Protein AF-A0AA35R6E4-F1 (afdb_monomer_lite)

Sequence (186 aa):
MLRVSSRSAVVRSLLSGIRRQSTKDATVEDWTINPLELGEENVSHMYCVPSGDVKTVFPTSLPSQFSTQTTSIGEMCWILRRQSYQMMQELKSFDATQPHNFRYLLYGADGSGKTICLHQVLHYCVKAGWLVVFVPGVFSWTHSDRELRPSTRVPGTFDQPDTATAWLKAFRTLNSHFTSQVLCSV

Radius of gyration: 22.29 Å; chains: 1; bounding box: 72×53×64 Å

Foldseek 3Di:
DDDDDDPPPPVVVVVVPPPPPPPDDDPPPQLADQLVPDDPVQAQPKGWHPPVLCCLQPVPQDDPVLVVVCVVVVTRMDRHHPVLVVVLVVVVPDDPVDPDDDDDDQDDDPPPCSSVSVSSNSSSCLSVVHQDQDDSDPCCVVVPPADWDQDPPDHPDTDDVVVVVVSVVSSCSNNVVCPVPVPPPD

Organism: Geodia barretti (NCBI:txid519541)

Secondary structure (DSSP, 8-state):
-------SHHHHHHHTT--------S--------TTS--GGGTT-EEEE-HHHHHHH-SS-S-HHHHHHHHHHSSEEEEPPHHHHHHHHHHHT--TTS----------STTS-HHHHHHHHHHHHHHTT------S-THHHHT--SPPEE-SSSTT-EE-HHHHHHHHHHHHHHTTTTHHHHGGG-

InterPro domains:
  IPR008092 Small ribosomal subunit protein mS29, metazoa [PR01716] (63-75)
  IPR008092 Small ribosomal subunit protein mS29, metazoa [PR01716] (100-117)
  IPR008092 Small ribosomal subunit protein mS29, metazoa [PR01716] (123-134)
  IPR008092 Small ribosomal subunit protein mS29, metazoa [PR01716] (161-175)
  IPR019368 Small ribosomal subunit protein mS29 [PF10236] (79-182)
  IPR019368 Small ribosomal subunit protein mS29 [PTHR12810] (27-185)

Structure (mmCIF, N/CA/C/O backbone):
data_AF-A0AA35R6E4-F1
#
_entry.id   AF-A0AA35R6E4-F1
#
loop_
_atom_site.group_PDB
_atom_site.id
_atom_site.type_symbol
_atom_site.label_atom_id
_atom_site.label_alt_id
_atom_site.label_comp_id
_atom_site.label_asym_id
_atom_site.label_entity_id
_atom_site.label_seq_id
_atom_site.pdbx_PDB_ins_code
_atom_site.Cartn_x
_atom_site.Cartn_y
_atom_site.Cartn_z
_atom_site.occupancy
_atom_site.B_iso_or_equiv
_atom_site.auth_seq_id
_atom_site.auth_comp_id
_atom_site.auth_asym_id
_atom_site.auth_atom_id
_atom_site.pdbx_PDB_model_num
ATOM 1 N N . MET A 1 1 ? 49.995 26.130 12.828 1.00 38.25 1 MET A N 1
ATOM 2 C CA . MET A 1 1 ? 49.622 25.061 13.779 1.00 38.25 1 MET A CA 1
ATOM 3 C C . MET A 1 1 ? 48.619 25.635 14.780 1.00 38.25 1 MET A C 1
ATOM 5 O O . MET A 1 1 ? 49.029 26.177 15.791 1.00 38.25 1 MET A O 1
ATOM 9 N N . LEU A 1 2 ? 47.317 25.595 14.477 1.00 28.44 2 LEU A N 1
ATOM 10 C CA . LEU A 1 2 ? 46.246 25.893 15.439 1.00 28.44 2 LEU A CA 1
ATOM 11 C C . LEU A 1 2 ? 45.141 24.854 15.236 1.00 28.44 2 LEU A C 1
ATOM 13 O O . LEU A 1 2 ? 44.628 24.665 14.137 1.00 28.44 2 LEU A O 1
ATOM 17 N N . ARG A 1 3 ? 44.906 24.090 16.300 1.00 29.33 3 ARG A N 1
ATOM 18 C CA . ARG A 1 3 ? 44.189 22.818 16.332 1.00 29.33 3 ARG A CA 1
ATOM 19 C C . ARG A 1 3 ? 42.703 23.100 16.556 1.00 29.33 3 ARG A C 1
ATOM 21 O O . ARG A 1 3 ? 42.324 23.617 17.602 1.00 29.33 3 ARG A O 1
ATOM 28 N N . VAL A 1 4 ? 41.876 22.757 15.572 1.00 36.72 4 VAL A N 1
ATOM 29 C CA . VAL A 1 4 ? 40.411 22.744 15.675 1.00 36.72 4 VAL A CA 1
ATOM 30 C C . VAL A 1 4 ? 40.019 21.675 16.698 1.00 36.72 4 VAL A C 1
ATOM 32 O O . VAL A 1 4 ? 40.269 20.491 16.481 1.00 36.72 4 VAL A O 1
ATOM 35 N N . SER A 1 5 ? 39.447 22.091 17.829 1.00 35.75 5 SER A N 1
ATOM 36 C CA . SER A 1 5 ? 38.991 21.195 18.895 1.00 35.75 5 SER A CA 1
ATOM 37 C C . SER A 1 5 ? 37.472 21.281 19.063 1.00 35.75 5 SER A C 1
ATOM 39 O O . SER A 1 5 ? 36.927 22.315 19.436 1.00 35.75 5 SER A O 1
ATOM 41 N N . SER A 1 6 ? 36.823 20.159 18.744 1.00 37.84 6 SER A N 1
ATOM 42 C CA . SER A 1 6 ? 35.618 19.593 19.364 1.00 37.84 6 SER A CA 1
ATOM 43 C C . SER A 1 6 ? 34.420 20.516 19.665 1.00 37.84 6 SER A C 1
ATOM 45 O O . SER A 1 6 ? 34.260 21.033 20.767 1.00 37.84 6 SER A O 1
ATOM 47 N N . ARG A 1 7 ? 33.476 20.600 18.715 1.00 41.94 7 ARG A N 1
ATOM 48 C CA . ARG A 1 7 ? 32.081 21.042 18.948 1.00 41.94 7 ARG A CA 1
ATOM 49 C C . ARG A 1 7 ? 31.071 19.876 18.969 1.00 41.94 7 ARG A C 1
ATOM 51 O O . ARG A 1 7 ? 29.884 20.094 18.756 1.00 41.94 7 ARG A O 1
ATOM 58 N N . SER A 1 8 ? 31.504 18.633 19.211 1.00 50.22 8 SER A N 1
ATOM 59 C CA . SER A 1 8 ? 30.613 17.455 19.135 1.00 50.22 8 SER A CA 1
ATOM 60 C C . SER A 1 8 ? 29.999 17.012 20.472 1.00 50.22 8 SER A C 1
ATOM 62 O O . SER A 1 8 ? 29.052 16.226 20.468 1.00 50.22 8 SER A O 1
ATOM 64 N N . ALA A 1 9 ? 30.481 17.522 21.612 1.00 44.00 9 ALA A N 1
ATOM 65 C CA . ALA A 1 9 ? 30.016 17.077 22.931 1.00 44.00 9 ALA A CA 1
ATOM 66 C C . ALA A 1 9 ? 28.738 17.793 23.410 1.00 44.00 9 ALA A C 1
ATOM 68 O O . ALA A 1 9 ? 27.861 17.165 24.001 1.00 44.00 9 ALA A O 1
ATOM 69 N N . VAL A 1 10 ? 28.583 19.088 23.113 1.00 48.75 10 VAL A N 1
ATOM 70 C CA . VAL A 1 10 ? 27.459 19.894 23.633 1.00 48.75 10 VAL A CA 1
ATOM 71 C C . VAL A 1 10 ? 26.133 19.537 22.949 1.00 48.75 10 VAL A C 1
ATOM 73 O O . VAL A 1 10 ? 25.100 19.450 23.606 1.00 48.75 10 VAL A O 1
ATOM 76 N N . VAL A 1 11 ? 26.159 19.229 21.649 1.00 49.00 11 VAL A N 1
ATOM 77 C CA . VAL A 1 11 ? 24.944 18.875 20.890 1.00 49.00 11 VAL A CA 1
ATOM 78 C C . VAL A 1 11 ? 24.396 17.499 21.297 1.00 49.00 11 VAL A C 1
ATOM 80 O O . VAL A 1 11 ? 23.184 17.300 21.304 1.00 49.00 11 VAL A O 1
ATOM 83 N N . ARG A 1 12 ? 25.256 16.559 21.723 1.00 41.34 12 ARG A N 1
ATOM 84 C CA . ARG A 1 12 ? 24.808 15.246 22.230 1.00 41.34 12 ARG A CA 1
ATOM 85 C C . ARG A 1 12 ? 24.178 15.326 23.623 1.00 41.34 12 ARG A C 1
ATOM 87 O O . ARG A 1 12 ? 23.277 14.547 23.911 1.00 41.34 12 ARG A O 1
ATOM 94 N N . SER A 1 13 ? 24.603 16.279 24.454 1.00 45.31 13 SER A N 1
ATOM 95 C CA . SER A 1 13 ? 24.005 16.523 25.775 1.00 45.31 13 SER A CA 1
ATOM 96 C C . SER A 1 13 ? 22.553 17.013 25.660 1.00 45.31 13 SER A C 1
ATOM 98 O O . SER A 1 13 ? 21.667 16.484 26.330 1.00 45.31 13 SER A O 1
ATOM 100 N N . LEU A 1 14 ? 22.271 17.920 24.718 1.00 43.00 14 LEU A N 1
ATOM 101 C CA . LEU A 1 14 ? 20.927 18.480 24.514 1.00 43.00 14 LEU A CA 1
ATOM 102 C C . LEU A 1 14 ? 19.897 17.457 24.002 1.00 43.00 14 LEU A C 1
ATOM 104 O O . LEU A 1 14 ? 18.720 17.560 24.335 1.00 43.00 14 LEU A O 1
ATOM 108 N N . LEU A 1 15 ? 20.328 16.430 23.262 1.00 46.19 15 LEU A N 1
ATOM 109 C CA . LEU A 1 15 ? 19.444 15.353 22.788 1.00 46.19 15 LEU A CA 1
ATOM 110 C C . LEU A 1 15 ? 19.181 14.267 23.845 1.00 46.19 15 LEU A C 1
ATOM 112 O O . LEU A 1 15 ? 18.227 13.506 23.714 1.00 46.19 15 LEU A O 1
ATOM 116 N N . SER A 1 16 ? 19.982 14.212 24.915 1.00 40.28 16 SER A N 1
ATOM 117 C CA . SER A 1 16 ? 19.780 13.273 26.032 1.00 40.28 16 SER A CA 1
ATOM 118 C C . SER A 1 16 ? 18.716 13.732 27.042 1.00 40.28 16 SER A C 1
ATOM 120 O O . SER A 1 16 ? 18.264 12.941 27.868 1.00 40.28 16 SER A O 1
ATOM 122 N N . GLY A 1 17 ? 18.290 14.999 26.953 1.00 36.78 17 GLY A N 1
ATOM 123 C CA . GLY A 1 17 ? 17.311 15.618 27.850 1.00 36.78 17 GLY A CA 1
ATOM 124 C C . GLY A 1 17 ? 15.845 15.368 27.488 1.00 36.78 17 GLY A C 1
ATOM 125 O O . GLY A 1 17 ? 14.978 15.560 28.336 1.00 36.78 17 GLY A O 1
ATOM 126 N N . ILE A 1 18 ? 15.539 14.877 26.281 1.00 43.97 18 ILE A N 1
ATOM 127 C CA . ILE A 1 18 ? 14.170 14.492 25.889 1.00 43.97 18 ILE A CA 1
ATOM 128 C C . ILE A 1 18 ? 13.934 13.031 26.297 1.00 43.97 18 ILE A C 1
ATOM 130 O O . ILE A 1 18 ? 13.601 12.155 25.501 1.00 43.97 18 ILE A O 1
ATOM 134 N N . ARG A 1 19 ? 14.155 12.734 27.578 1.00 35.41 19 ARG A N 1
ATOM 135 C CA . ARG A 1 19 ? 13.673 11.496 28.181 1.00 35.41 19 ARG A CA 1
ATOM 136 C C . ARG A 1 19 ? 12.178 11.694 28.383 1.00 35.41 19 ARG A C 1
ATOM 138 O O . ARG A 1 19 ? 11.794 12.433 29.284 1.00 35.41 19 ARG A O 1
ATOM 145 N N . ARG A 1 20 ? 11.350 11.071 27.529 1.00 41.34 20 ARG A N 1
ATOM 146 C CA . ARG A 1 20 ? 9.895 10.959 27.734 1.00 41.34 20 ARG A CA 1
ATOM 147 C C . ARG A 1 20 ? 9.675 10.541 29.188 1.00 41.34 20 ARG A C 1
ATOM 149 O O . ARG A 1 20 ? 9.948 9.397 29.555 1.00 41.34 20 ARG A O 1
ATOM 156 N N . GLN A 1 21 ? 9.238 11.475 30.027 1.00 31.81 21 GLN A N 1
ATOM 157 C CA . GLN A 1 21 ? 8.618 11.115 31.285 1.00 31.81 21 GLN A CA 1
ATOM 158 C C . GLN A 1 21 ? 7.342 10.388 30.883 1.00 31.81 21 GLN A C 1
ATOM 160 O O . GLN A 1 21 ? 6.403 10.990 30.374 1.00 31.81 21 GLN A O 1
ATOM 165 N N . SER A 1 22 ? 7.369 9.065 31.016 1.00 37.50 22 SER A N 1
ATOM 166 C CA . SER A 1 22 ? 6.176 8.234 30.998 1.00 37.50 22 SER A CA 1
ATOM 167 C C . SER A 1 22 ? 5.363 8.612 32.232 1.00 37.50 22 SER A C 1
ATOM 169 O O . SER A 1 22 ? 5.462 7.956 33.268 1.00 37.50 22 SER A O 1
ATOM 171 N N . THR A 1 23 ? 4.601 9.697 32.138 1.00 33.19 23 THR A N 1
ATOM 172 C CA . THR A 1 23 ? 3.481 9.966 33.030 1.00 33.19 23 THR A CA 1
ATOM 173 C C . THR A 1 23 ? 2.459 8.868 32.778 1.00 33.19 23 THR A C 1
ATOM 175 O O . THR A 1 23 ? 1.719 8.888 31.797 1.00 33.19 23 THR A O 1
ATOM 178 N N . LYS A 1 24 ? 2.503 7.847 33.635 1.00 38.94 24 LYS A N 1
ATOM 179 C CA . LYS A 1 24 ? 1.346 7.001 33.914 1.00 38.94 24 LYS A CA 1
ATOM 180 C C . LYS A 1 24 ? 0.259 7.940 34.458 1.00 38.94 24 LYS A C 1
ATOM 182 O O . LYS A 1 24 ? 0.614 8.860 35.187 1.00 38.94 24 LYS A O 1
ATOM 187 N N . ASP A 1 25 ? -0.992 7.723 34.060 1.00 36.56 25 ASP A N 1
ATOM 188 C CA . ASP A 1 25 ? -2.206 8.461 34.476 1.00 36.56 25 ASP A CA 1
ATOM 189 C C . ASP A 1 25 ? -2.781 9.470 33.462 1.00 36.56 25 ASP A C 1
ATOM 191 O O . ASP A 1 25 ? -3.264 10.545 33.800 1.00 36.56 25 ASP A O 1
ATOM 195 N N . ALA A 1 26 ? -2.843 9.052 32.201 1.00 34.91 26 ALA A N 1
ATOM 196 C CA . ALA A 1 26 ? -4.068 9.199 31.421 1.00 34.91 26 ALA A CA 1
ATOM 197 C C . ALA A 1 26 ? -4.440 7.786 30.964 1.00 34.91 26 ALA A C 1
ATOM 199 O O . ALA A 1 26 ? -3.547 7.021 30.591 1.00 34.91 26 ALA A O 1
ATOM 200 N N . THR A 1 27 ? -5.713 7.399 30.999 1.00 34.28 27 THR A N 1
ATOM 201 C CA . THR A 1 27 ? -6.181 6.297 30.151 1.00 34.28 27 THR A CA 1
ATOM 202 C C . THR A 1 27 ? -5.915 6.743 28.719 1.00 34.28 27 THR A C 1
ATOM 204 O O . THR A 1 27 ? -6.707 7.482 28.143 1.00 34.28 27 THR A O 1
ATOM 207 N N . VAL A 1 28 ? -4.727 6.423 28.200 1.00 45.28 28 VAL A N 1
ATOM 208 C CA . VAL A 1 28 ? -4.382 6.628 26.800 1.00 45.28 28 VAL A CA 1
ATOM 209 C C . VAL A 1 28 ? -5.374 5.751 26.067 1.00 45.28 28 VAL A C 1
ATOM 211 O O . VAL A 1 28 ? -5.253 4.530 26.120 1.00 45.28 28 VAL A O 1
ATOM 214 N N . GLU A 1 29 ? -6.418 6.361 25.507 1.00 51.12 29 GLU A N 1
ATOM 215 C CA . GLU A 1 29 ? -7.286 5.668 24.571 1.00 51.12 29 GLU A CA 1
ATOM 216 C C . GLU A 1 29 ? -6.354 5.059 23.532 1.00 51.12 29 GLU A C 1
ATOM 218 O O . GLU A 1 29 ? -5.571 5.762 22.887 1.00 51.12 29 GLU A O 1
ATOM 223 N N . ASP A 1 30 ? -6.319 3.732 23.498 1.00 59.41 30 ASP A N 1
ATOM 224 C CA . ASP A 1 30 ? -5.470 3.010 22.577 1.00 59.41 30 ASP A CA 1
ATOM 225 C C . ASP A 1 30 ? -6.046 3.297 21.188 1.00 59.41 30 ASP A C 1
ATOM 227 O O . ASP A 1 30 ? -7.035 2.699 20.773 1.00 59.41 30 ASP A O 1
ATOM 231 N N . TRP A 1 31 ? -5.473 4.273 20.475 1.00 66.06 31 TRP A N 1
ATOM 232 C CA . TRP A 1 31 ? -5.889 4.667 19.119 1.00 66.06 31 TRP A CA 1
ATOM 233 C C . TRP A 1 31 ? -5.683 3.538 18.088 1.00 66.06 31 TRP A C 1
ATOM 235 O O . TRP A 1 31 ? -5.841 3.739 16.879 1.00 66.06 31 TRP A O 1
ATOM 245 N N . THR A 1 32 ? -5.286 2.354 18.555 1.00 73.50 32 THR A N 1
ATOM 246 C CA . THR A 1 32 ? -5.114 1.116 17.813 1.00 73.50 32 THR A CA 1
ATOM 247 C C . THR A 1 32 ? -6.475 0.481 17.539 1.00 73.50 32 THR A C 1
ATOM 249 O O . THR A 1 32 ? -6.949 -0.385 18.270 1.00 73.50 32 THR A O 1
ATOM 252 N N . ILE A 1 33 ? -7.110 0.910 16.451 1.00 75.56 33 ILE A N 1
ATOM 253 C CA . ILE A 1 33 ? -8.403 0.374 16.020 1.00 75.56 33 ILE A CA 1
ATOM 254 C C . ILE A 1 33 ? -8.180 -0.663 14.917 1.00 75.56 33 ILE A C 1
ATOM 256 O O . ILE A 1 33 ? -7.454 -0.421 13.946 1.00 75.56 33 ILE A O 1
ATOM 260 N N . ASN A 1 34 ? -8.830 -1.823 15.043 1.00 82.06 34 ASN A N 1
ATOM 261 C CA . ASN A 1 34 ? -8.864 -2.816 13.976 1.00 82.06 34 ASN A CA 1
ATOM 262 C C . ASN A 1 34 ? -9.596 -2.233 12.757 1.00 82.06 34 ASN A C 1
ATOM 264 O O . ASN A 1 34 ? -10.735 -1.788 12.890 1.00 82.06 34 ASN A O 1
ATOM 268 N N . PRO A 1 35 ? -9.030 -2.295 11.536 1.00 81.75 35 PRO A N 1
ATOM 269 C CA . PRO A 1 35 ? -9.670 -1.695 10.365 1.00 81.75 35 PRO A CA 1
ATOM 270 C C . PRO A 1 35 ? -11.019 -2.345 10.014 1.00 81.75 35 PRO A C 1
ATOM 272 O O . PRO A 1 35 ? -11.831 -1.747 9.313 1.00 81.75 35 PRO A O 1
ATOM 275 N N . LEU A 1 36 ? -11.281 -3.562 10.501 1.00 85.06 36 LEU A N 1
ATOM 276 C CA . LEU A 1 36 ? -12.553 -4.261 10.310 1.00 85.06 36 LEU A CA 1
ATOM 277 C C . LEU A 1 36 ? -13.705 -3.613 11.089 1.00 85.06 36 LEU A C 1
ATOM 279 O O . LEU A 1 36 ? -14.831 -3.585 10.590 1.00 85.06 36 LEU A O 1
ATOM 283 N N . GLU A 1 37 ? -13.401 -3.056 12.260 1.00 86.81 37 GLU A N 1
ATOM 284 C CA . GLU A 1 37 ? -14.356 -2.472 13.208 1.00 86.81 37 GLU A CA 1
ATOM 285 C C . GLU A 1 37 ? -14.607 -0.981 12.953 1.00 86.81 37 GLU A C 1
ATOM 287 O O . GLU A 1 37 ? -15.423 -0.379 13.637 1.00 86.81 37 GLU A O 1
ATOM 292 N N . LEU A 1 38 ? -13.943 -0.383 11.957 1.00 85.88 38 LEU A N 1
ATOM 293 C CA . LEU A 1 38 ? -14.138 1.026 11.624 1.00 85.88 38 LEU A CA 1
ATOM 294 C C . LEU A 1 38 ? -15.594 1.295 11.219 1.00 85.88 38 LEU A C 1
ATOM 296 O O . LEU A 1 38 ? -16.105 0.697 10.258 1.00 85.88 38 LEU A O 1
ATOM 300 N N . GLY A 1 39 ? -16.219 2.221 11.945 1.00 87.25 39 GLY A N 1
ATOM 301 C CA . GLY A 1 39 ? -17.541 2.777 11.697 1.00 87.25 39 GLY A CA 1
ATOM 302 C C . GLY A 1 39 ? -17.489 4.165 11.051 1.00 87.25 39 GLY A C 1
ATOM 303 O O . GLY A 1 39 ? -16.421 4.707 10.747 1.00 87.25 39 GLY A O 1
ATOM 304 N N . GLU A 1 40 ? -18.665 4.737 10.792 1.00 89.69 40 GLU A N 1
ATOM 305 C CA . GLU A 1 40 ? -18.788 6.069 10.184 1.00 89.69 40 GLU A CA 1
ATOM 306 C C . GLU A 1 40 ? -18.354 7.166 11.169 1.00 89.69 40 GLU A C 1
ATOM 308 O O . GLU A 1 40 ? -17.785 8.182 10.775 1.00 89.69 40 GLU A O 1
ATOM 313 N N . GLU A 1 41 ? -18.524 6.919 12.466 1.00 90.56 41 GLU A N 1
ATOM 314 C CA . GLU A 1 41 ? -18.072 7.765 13.565 1.00 90.56 41 GLU A CA 1
ATOM 315 C C . GLU A 1 41 ? -16.550 7.934 13.606 1.00 90.56 41 GLU A C 1
ATOM 317 O O . GLU A 1 41 ? -16.055 8.944 14.099 1.00 90.56 41 GLU A O 1
ATOM 322 N N . ASN A 1 42 ? -15.784 6.983 13.063 1.00 88.69 42 ASN A N 1
ATOM 323 C CA . ASN A 1 42 ? -14.326 7.078 13.002 1.00 88.69 42 ASN A CA 1
ATOM 324 C C . ASN A 1 42 ? -13.843 7.912 11.809 1.00 88.69 42 ASN A C 1
ATOM 326 O O . ASN A 1 42 ? -12.650 8.208 11.711 1.00 88.69 42 ASN A O 1
ATOM 330 N N . VAL A 1 43 ? -14.730 8.295 10.884 1.00 91.69 43 VAL A N 1
ATOM 331 C CA . VAL A 1 43 ? -14.359 9.154 9.756 1.00 91.69 43 VAL A CA 1
ATOM 332 C C . VAL A 1 43 ? -13.878 10.496 10.298 1.00 91.69 43 VAL A C 1
ATOM 334 O O . VAL A 1 43 ? -14.479 11.077 11.194 1.00 91.69 43 VAL A O 1
ATOM 337 N N . SER A 1 44 ? -12.773 10.992 9.745 1.00 91.31 44 SER A N 1
ATOM 338 C CA . SER A 1 44 ? -12.068 12.194 10.206 1.00 91.31 44 SER A CA 1
ATOM 339 C C . SER A 1 44 ? -11.355 12.065 11.558 1.00 91.31 44 SER A C 1
ATOM 341 O O . SER A 1 44 ? -10.684 13.018 11.953 1.00 91.31 44 SER A O 1
ATOM 343 N N . HIS A 1 45 ? -11.382 10.897 12.206 1.00 90.44 45 HIS A N 1
ATOM 344 C CA . HIS A 1 45 ? -10.549 10.603 13.372 1.00 90.44 45 HIS A CA 1
ATOM 345 C C . HIS A 1 45 ? -9.232 9.926 12.979 1.00 90.44 45 HIS A C 1
ATOM 347 O O . HIS A 1 45 ? -9.112 9.281 11.931 1.00 90.44 45 HIS A O 1
ATOM 353 N N . MET A 1 46 ? -8.211 10.118 13.819 1.00 89.31 46 MET A N 1
ATOM 354 C CA . MET A 1 46 ? -6.914 9.473 13.649 1.00 89.31 46 MET A CA 1
ATOM 355 C C . MET A 1 46 ? -6.939 8.091 14.292 1.00 89.31 46 MET A C 1
ATOM 357 O O . MET A 1 46 ? -7.442 7.930 15.398 1.00 89.31 46 MET A O 1
ATOM 361 N N . TYR A 1 47 ? -6.360 7.113 13.607 1.00 90.19 47 TYR A N 1
ATOM 362 C CA . TYR A 1 47 ? -6.083 5.804 14.181 1.00 90.19 47 TYR A CA 1
ATOM 363 C C . TYR A 1 47 ? -4.654 5.389 13.855 1.00 90.19 47 TYR A C 1
ATOM 365 O O . TYR A 1 47 ? -4.063 5.842 12.863 1.00 90.19 47 TYR A O 1
ATOM 373 N N . CYS A 1 48 ? -4.101 4.540 14.709 1.00 89.50 48 CYS A N 1
ATOM 374 C CA . CYS A 1 48 ? -2.743 4.044 14.594 1.00 89.50 48 CYS A CA 1
ATOM 375 C C . CYS A 1 48 ? -2.745 2.588 14.129 1.00 89.50 48 CYS A C 1
ATOM 377 O O . CYS A 1 48 ? -3.541 1.760 14.568 1.00 89.50 48 CYS A O 1
ATOM 379 N N . VAL A 1 49 ? -1.847 2.287 13.197 1.00 88.19 49 VAL A N 1
ATOM 380 C CA . VAL A 1 49 ? -1.646 0.945 12.660 1.00 88.19 49 VAL A CA 1
ATOM 381 C C . VAL A 1 49 ? -0.646 0.209 13.558 1.00 88.19 49 VAL A C 1
ATOM 383 O O . VAL A 1 49 ? 0.448 0.735 13.794 1.00 88.19 49 VAL A O 1
ATOM 386 N N . PRO A 1 50 ? -0.961 -1.016 14.023 1.00 87.44 50 PRO A N 1
ATOM 387 C CA . PRO A 1 50 ? -0.031 -1.821 14.806 1.00 87.44 50 PRO A CA 1
ATOM 388 C C . PRO A 1 50 ? 1.311 -2.004 14.092 1.00 87.44 50 PRO A C 1
ATOM 390 O O . PRO A 1 50 ? 1.364 -2.321 12.904 1.00 87.44 50 PRO A O 1
ATOM 393 N N . SER A 1 51 ? 2.420 -1.892 14.822 1.00 82.94 51 SER A N 1
ATOM 394 C CA . SER A 1 51 ? 3.774 -1.991 14.250 1.00 82.94 51 SER A CA 1
ATOM 395 C C . SER A 1 51 ? 4.061 -3.325 13.538 1.00 82.94 51 SER A C 1
ATOM 397 O O . SER A 1 51 ? 4.867 -3.368 12.603 1.00 82.94 51 SER A O 1
ATOM 399 N N . GLY A 1 52 ? 3.384 -4.409 13.938 1.00 83.62 52 GLY A N 1
ATOM 400 C CA . GLY A 1 52 ? 3.435 -5.705 13.254 1.00 83.62 52 GLY A CA 1
ATOM 401 C C . GLY A 1 52 ? 2.817 -5.671 11.852 1.00 83.62 52 GLY A C 1
ATOM 402 O O . GLY A 1 52 ? 3.377 -6.240 10.912 1.00 83.62 52 GLY A O 1
ATOM 403 N N . ASP A 1 53 ? 1.720 -4.935 11.683 1.00 84.31 53 ASP A N 1
ATOM 404 C CA . ASP A 1 53 ? 1.055 -4.768 10.389 1.00 84.31 53 ASP A CA 1
ATOM 405 C C . ASP A 1 53 ? 1.875 -3.881 9.457 1.00 84.31 53 ASP A C 1
ATOM 407 O O . ASP A 1 53 ? 1.943 -4.130 8.259 1.00 84.31 53 ASP A O 1
ATOM 411 N N . VAL A 1 54 ? 2.561 -2.870 9.997 1.00 84.50 54 VAL A N 1
ATOM 412 C CA . VAL A 1 54 ? 3.365 -1.957 9.174 1.00 84.50 54 VAL A CA 1
ATOM 413 C C . VAL A 1 54 ? 4.443 -2.713 8.396 1.00 84.50 54 VAL A C 1
ATOM 415 O O . VAL A 1 54 ? 4.617 -2.499 7.200 1.00 84.50 54 VAL A O 1
ATOM 418 N N . LYS A 1 55 ? 5.141 -3.649 9.047 1.00 82.00 55 LYS A N 1
ATOM 419 C CA . LYS A 1 55 ? 6.219 -4.423 8.409 1.00 82.00 55 LYS A CA 1
ATOM 420 C C . LYS A 1 55 ? 5.707 -5.441 7.392 1.00 82.00 55 LYS A C 1
ATOM 422 O O . LYS A 1 55 ? 6.401 -5.723 6.418 1.00 82.00 55 LYS A O 1
ATOM 427 N N . THR A 1 56 ? 4.532 -6.013 7.640 1.00 82.44 56 THR A N 1
ATOM 428 C CA . THR A 1 56 ? 3.945 -7.057 6.790 1.00 82.44 56 THR A CA 1
ATOM 429 C C . THR A 1 56 ? 3.238 -6.457 5.579 1.00 82.44 56 THR A C 1
ATOM 431 O O . THR A 1 56 ? 3.456 -6.910 4.457 1.00 82.44 56 THR A O 1
ATOM 434 N N . VAL A 1 57 ? 2.450 -5.402 5.794 1.00 81.88 57 VAL A N 1
ATOM 435 C CA . VAL A 1 57 ? 1.636 -4.753 4.761 1.00 81.88 57 VAL A CA 1
ATOM 436 C C . VAL A 1 57 ? 2.443 -3.739 3.953 1.00 81.88 57 VAL A C 1
ATOM 438 O O . VAL A 1 57 ? 2.248 -3.621 2.744 1.00 81.88 57 VAL A O 1
ATOM 441 N N . PHE A 1 58 ? 3.375 -3.024 4.590 1.00 80.06 58 PHE A N 1
ATOM 442 C CA . PHE A 1 58 ? 4.031 -1.857 3.995 1.00 80.06 58 PHE A CA 1
ATOM 443 C C . PHE A 1 58 ? 5.571 -1.904 4.020 1.00 80.06 58 PHE A C 1
ATOM 445 O O . PHE A 1 58 ? 6.208 -0.973 4.517 1.00 80.06 58 PHE A O 1
ATOM 452 N N . PRO A 1 59 ? 6.226 -2.935 3.450 1.00 66.38 59 PRO A N 1
ATOM 453 C CA . PRO A 1 59 ? 7.684 -3.037 3.511 1.00 66.38 59 PRO A CA 1
ATOM 454 C C . PRO A 1 59 ? 8.415 -1.951 2.699 1.00 66.38 59 PRO A C 1
ATOM 456 O O . PRO A 1 59 ? 9.486 -1.510 3.103 1.00 66.38 59 PRO A O 1
ATOM 459 N N . THR A 1 60 ? 7.872 -1.520 1.552 1.00 68.00 60 THR A N 1
ATOM 460 C CA . THR A 1 60 ? 8.510 -0.522 0.653 1.00 68.00 60 THR A CA 1
ATOM 461 C C . THR A 1 60 ? 7.515 0.378 -0.091 1.00 68.00 60 THR A C 1
ATOM 463 O O . THR A 1 60 ? 7.889 1.097 -1.013 1.00 68.00 60 THR A O 1
ATOM 466 N N . SER A 1 61 ? 6.235 0.341 0.277 1.00 75.31 61 SER A N 1
ATOM 467 C CA . SER A 1 61 ? 5.159 0.972 -0.497 1.00 75.31 61 SER A CA 1
ATOM 468 C C . SER A 1 61 ? 4.781 2.381 -0.048 1.00 75.31 61 SER A C 1
ATOM 470 O O . SER A 1 61 ? 4.101 3.088 -0.791 1.00 75.31 61 SER A O 1
ATOM 472 N N . LEU A 1 62 ? 5.186 2.794 1.157 1.00 84.62 62 LEU A N 1
ATOM 473 C CA . LEU A 1 62 ? 4.764 4.079 1.709 1.00 84.62 62 LEU A CA 1
ATOM 474 C C . LEU A 1 62 ? 5.415 5.252 0.967 1.00 84.62 62 LEU A C 1
ATOM 476 O O . LEU A 1 62 ? 6.596 5.181 0.615 1.00 84.62 62 LEU A O 1
ATOM 480 N N . PRO A 1 63 ? 4.687 6.371 0.790 1.00 87.44 63 PR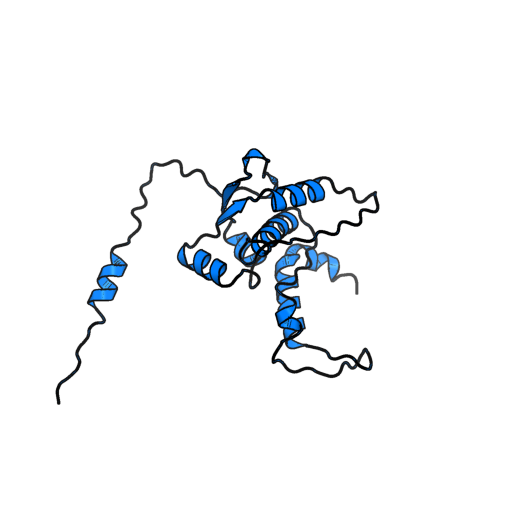O A N 1
ATOM 481 C CA . PRO A 1 63 ? 5.281 7.611 0.310 1.00 87.44 63 PRO A CA 1
ATOM 482 C C . PRO A 1 63 ? 6.486 8.008 1.167 1.00 87.44 63 PRO A C 1
ATOM 484 O O . PRO A 1 63 ? 6.416 7.947 2.395 1.00 87.44 63 PRO A O 1
ATOM 487 N N . SER A 1 64 ? 7.570 8.459 0.535 1.00 86.12 64 SER A N 1
ATOM 488 C CA . SER A 1 64 ? 8.842 8.760 1.212 1.00 86.12 64 SER A CA 1
ATOM 489 C C . SER A 1 64 ? 8.677 9.718 2.393 1.00 86.12 64 SER A C 1
ATOM 491 O O . SER A 1 64 ? 9.131 9.426 3.494 1.00 86.12 64 SER A O 1
ATOM 493 N N . GLN A 1 65 ? 7.949 10.818 2.187 1.00 87.81 65 GLN A N 1
ATOM 494 C CA . GLN A 1 65 ? 7.670 11.811 3.227 1.00 87.81 65 GLN A CA 1
ATOM 495 C C . GLN A 1 65 ? 6.928 11.195 4.418 1.00 87.81 65 GLN A C 1
ATOM 497 O O . GLN A 1 65 ? 7.271 11.458 5.568 1.00 87.81 65 GLN A O 1
ATOM 502 N N . PHE A 1 66 ? 5.945 10.338 4.140 1.00 89.69 66 PHE A N 1
ATOM 503 C CA . PHE A 1 66 ? 5.169 9.672 5.179 1.00 89.69 66 PHE A CA 1
ATOM 504 C C . PHE A 1 66 ? 6.017 8.638 5.927 1.00 89.69 66 PHE A C 1
ATOM 506 O O . PHE A 1 66 ? 5.993 8.590 7.149 1.00 89.69 66 PHE A O 1
ATOM 513 N N . SER A 1 67 ? 6.861 7.884 5.219 1.00 88.44 67 SER A N 1
ATOM 514 C CA . SER A 1 67 ? 7.809 6.951 5.834 1.00 88.44 67 SER A CA 1
ATOM 515 C C . SER A 1 67 ? 8.799 7.660 6.771 1.00 88.44 67 SER A C 1
ATOM 517 O O . SER A 1 67 ? 9.045 7.185 7.883 1.00 88.44 67 SER A O 1
ATOM 519 N N . THR A 1 68 ? 9.322 8.830 6.384 1.00 90.31 68 THR A N 1
ATOM 520 C CA . THR A 1 68 ? 10.180 9.651 7.256 1.00 90.31 68 THR A CA 1
ATOM 521 C C . THR A 1 68 ? 9.431 10.130 8.500 1.00 90.31 68 THR A C 1
ATOM 523 O O . THR A 1 68 ? 9.981 10.074 9.602 1.00 90.31 68 THR A O 1
ATOM 526 N N . GLN A 1 69 ? 8.173 10.556 8.353 1.00 89.62 69 GLN A N 1
ATOM 527 C CA . GLN A 1 69 ? 7.325 10.951 9.482 1.00 89.62 69 GLN A CA 1
ATOM 528 C C . GLN A 1 69 ? 7.078 9.781 10.438 1.00 89.62 69 GLN A C 1
ATOM 530 O O . GLN A 1 69 ? 7.355 9.907 11.628 1.00 89.62 69 GLN A O 1
ATOM 535 N N . THR A 1 70 ? 6.655 8.626 9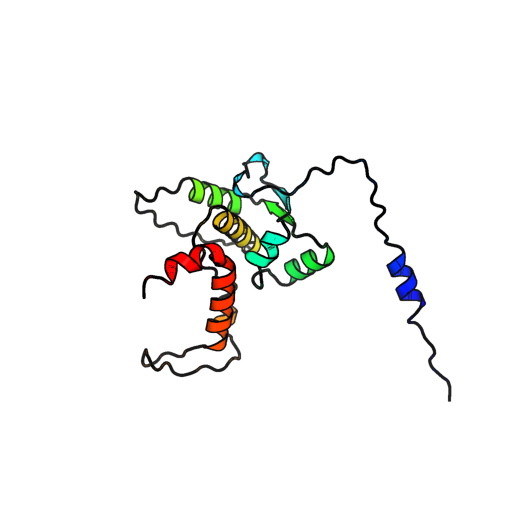.925 1.00 88.19 70 THR A N 1
ATOM 536 C CA . THR A 1 70 ? 6.452 7.405 10.718 1.00 88.19 70 THR A CA 1
ATOM 537 C C . THR A 1 70 ? 7.724 6.993 11.453 1.00 88.19 70 THR A C 1
ATOM 539 O O . THR A 1 70 ? 7.676 6.659 12.632 1.00 88.19 70 THR A O 1
ATOM 542 N N . THR A 1 71 ? 8.882 7.076 10.793 1.00 88.19 71 THR A N 1
ATOM 543 C CA . THR A 1 71 ? 10.179 6.753 11.411 1.00 88.19 71 THR A CA 1
ATOM 544 C C . THR A 1 71 ? 10.528 7.723 12.542 1.00 88.19 71 THR A C 1
ATOM 546 O O . THR A 1 71 ? 11.095 7.313 13.549 1.00 88.19 71 THR A O 1
ATOM 549 N N . SER A 1 72 ? 10.177 9.003 12.393 1.00 91.06 72 SER A N 1
ATOM 550 C CA . SER A 1 72 ? 10.480 10.047 13.381 1.00 91.06 72 SER A CA 1
ATOM 551 C C . SER A 1 72 ? 9.549 9.985 14.595 1.00 91.06 72 SER A C 1
ATOM 553 O O . SER A 1 72 ? 9.982 10.217 15.720 1.00 91.06 72 SER A O 1
ATOM 555 N N . ILE A 1 73 ? 8.272 9.671 14.367 1.00 88.31 73 ILE A N 1
ATOM 556 C CA . ILE A 1 73 ? 7.250 9.539 15.415 1.00 88.31 73 ILE A CA 1
ATOM 557 C C . ILE A 1 73 ? 7.398 8.195 16.148 1.00 88.31 73 ILE A C 1
ATOM 559 O O . ILE A 1 73 ? 7.163 8.119 17.354 1.00 88.31 73 ILE A O 1
ATOM 563 N N . GLY A 1 74 ? 7.828 7.151 15.433 1.00 86.25 74 GLY A N 1
ATOM 564 C CA . GLY A 1 74 ? 7.902 5.770 15.917 1.00 86.25 74 GLY A CA 1
ATOM 565 C C . GLY A 1 74 ? 6.596 4.989 15.746 1.00 86.25 74 GLY A C 1
ATOM 566 O O . GLY A 1 74 ? 6.575 3.781 15.969 1.00 86.25 74 GLY A O 1
ATOM 567 N N . GLU A 1 75 ? 5.528 5.659 15.312 1.00 87.44 75 GLU A N 1
ATOM 568 C CA . GLU A 1 75 ? 4.188 5.105 15.134 1.00 87.44 75 GLU A CA 1
ATOM 569 C C . GLU A 1 75 ? 3.630 5.520 13.768 1.00 87.44 75 GLU A C 1
ATOM 571 O O . GLU A 1 75 ? 3.913 6.609 13.256 1.00 87.44 75 GLU A O 1
ATOM 576 N N . MET A 1 76 ? 2.847 4.631 13.153 1.00 89.12 76 MET A N 1
ATOM 577 C CA . MET A 1 76 ? 2.166 4.900 11.890 1.00 89.12 76 MET A CA 1
ATOM 578 C C . MET A 1 76 ? 0.710 5.230 12.178 1.00 89.12 76 MET A C 1
ATOM 580 O O . MET A 1 76 ? -0.099 4.327 12.366 1.00 89.12 76 MET A O 1
ATOM 584 N N . CYS A 1 77 ? 0.376 6.515 12.185 1.00 89.12 77 CYS A N 1
ATOM 585 C CA . CYS A 1 77 ? -0.992 6.968 12.398 1.00 89.12 77 CYS A CA 1
ATOM 586 C C . CYS A 1 77 ? -1.459 7.831 11.227 1.00 89.12 77 CYS A C 1
ATOM 588 O O . CYS A 1 77 ? -0.685 8.583 10.630 1.00 89.12 77 CYS A O 1
ATOM 59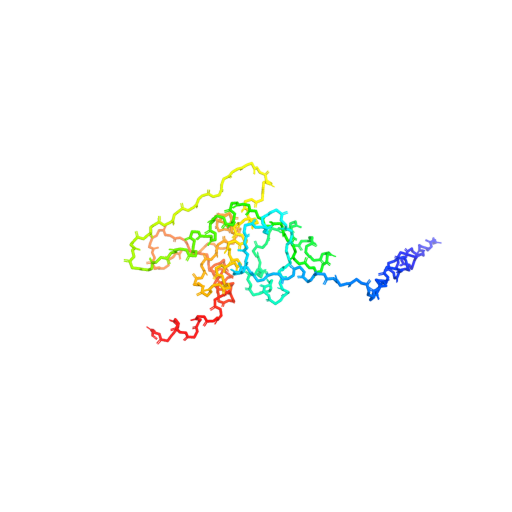0 N N . TRP A 1 78 ? -2.732 7.701 10.877 1.00 91.19 78 TRP A N 1
ATOM 591 C CA . TRP A 1 78 ? -3.354 8.446 9.786 1.00 91.19 78 TRP A CA 1
ATOM 592 C C . TRP A 1 78 ? -4.827 8.723 10.079 1.00 91.19 78 TRP A C 1
ATOM 594 O O . TRP A 1 78 ? -5.454 8.073 10.912 1.00 91.19 78 TRP A O 1
ATOM 604 N N . ILE A 1 79 ? -5.382 9.717 9.392 1.00 92.44 79 ILE A N 1
ATOM 605 C CA . ILE A 1 79 ? -6.789 10.097 9.531 1.00 92.44 79 ILE A CA 1
ATOM 606 C C . ILE A 1 79 ? -7.627 9.218 8.611 1.00 92.44 79 ILE A C 1
ATOM 608 O O . ILE A 1 79 ? -7.348 9.174 7.408 1.00 92.44 79 ILE A O 1
ATOM 612 N N . LEU A 1 80 ? -8.663 8.559 9.134 1.00 92.62 80 LEU A N 1
ATOM 613 C CA . LEU A 1 80 ? -9.612 7.826 8.301 1.00 92.62 80 LEU A CA 1
ATOM 614 C C . LEU A 1 80 ? -10.374 8.812 7.416 1.00 92.62 80 LEU A C 1
ATOM 616 O O . LEU A 1 80 ? -11.024 9.745 7.889 1.00 92.62 80 LEU A O 1
ATOM 620 N N . ARG A 1 81 ? -10.291 8.615 6.104 1.00 93.56 81 ARG A N 1
ATOM 621 C CA . ARG A 1 81 ? -10.942 9.491 5.135 1.00 93.56 81 ARG A CA 1
ATOM 622 C C . ARG A 1 81 ? -12.258 8.895 4.677 1.00 93.56 81 ARG A C 1
ATOM 624 O O . ARG A 1 81 ? -12.395 7.685 4.540 1.00 93.56 81 ARG A O 1
ATOM 631 N N . ARG A 1 82 ? -13.215 9.765 4.357 1.00 93.75 82 ARG A N 1
ATOM 632 C CA . ARG A 1 82 ? -14.538 9.341 3.884 1.00 93.75 82 ARG A CA 1
ATOM 633 C C . ARG A 1 82 ? -14.452 8.463 2.632 1.00 93.75 82 ARG A C 1
ATOM 635 O O . ARG A 1 82 ? -15.157 7.470 2.545 1.00 93.75 82 ARG A O 1
ATOM 642 N N . GLN A 1 83 ? -13.563 8.794 1.693 1.00 94.12 83 GLN A N 1
ATOM 643 C CA . GLN A 1 83 ? -13.427 8.058 0.431 1.00 94.12 83 GLN A CA 1
ATOM 644 C C . GLN A 1 83 ? -12.898 6.637 0.643 1.00 94.12 83 GLN A C 1
ATOM 646 O O . GLN A 1 83 ? -13.385 5.704 0.016 1.00 94.12 83 GLN A O 1
ATOM 651 N N . SER A 1 84 ? -11.910 6.459 1.526 1.00 94.06 84 SER A N 1
ATOM 652 C CA . SER A 1 84 ? -11.398 5.124 1.840 1.00 94.06 84 SER A CA 1
ATOM 653 C C . SER A 1 84 ? -12.433 4.316 2.617 1.00 94.06 84 SER A C 1
ATOM 655 O O . SER A 1 84 ? -12.621 3.145 2.310 1.00 94.06 84 SER A O 1
ATOM 657 N N . TYR A 1 85 ? -13.160 4.944 3.544 1.00 93.75 85 TYR A N 1
ATOM 658 C CA . TYR A 1 85 ? -14.252 4.302 4.274 1.00 93.75 85 TYR A CA 1
ATOM 659 C C . TYR A 1 85 ? -15.373 3.793 3.353 1.00 93.75 85 TYR A C 1
ATOM 661 O O . TYR A 1 85 ? -15.760 2.633 3.457 1.00 93.75 85 TYR A O 1
ATOM 669 N N . GLN A 1 86 ? -15.837 4.611 2.402 1.00 93.19 86 GLN A N 1
ATOM 670 C CA . GLN A 1 86 ? -16.853 4.209 1.418 1.00 93.19 86 GLN A CA 1
ATOM 671 C C . GLN A 1 86 ? -16.406 2.987 0.604 1.00 93.19 86 GLN A C 1
ATOM 673 O O . GLN A 1 86 ? -17.145 2.013 0.497 1.00 93.19 86 GLN A O 1
ATOM 678 N N . MET A 1 87 ? -15.159 2.982 0.121 1.00 93.19 87 MET A N 1
ATOM 679 C CA . MET A 1 87 ? -14.602 1.822 -0.583 1.00 93.19 87 MET A CA 1
ATOM 680 C C . MET A 1 87 ? -14.552 0.574 0.306 1.00 93.19 87 MET A C 1
ATOM 682 O O . MET A 1 87 ? -14.855 -0.519 -0.159 1.00 93.19 87 MET A O 1
ATOM 686 N N . MET A 1 88 ? -14.195 0.709 1.588 1.00 93.06 88 MET A N 1
ATOM 687 C CA . MET A 1 88 ? -14.214 -0.423 2.522 1.00 93.06 88 MET A CA 1
ATOM 688 C C . MET A 1 88 ? -15.632 -0.958 2.744 1.00 93.06 88 MET A C 1
ATOM 690 O O . MET A 1 88 ? -15.806 -2.169 2.809 1.00 93.06 88 MET A O 1
ATOM 694 N N . GLN A 1 89 ? -16.643 -0.092 2.853 1.00 91.69 89 GLN A N 1
ATOM 695 C CA . GLN A 1 89 ? -18.041 -0.515 2.992 1.00 91.69 89 GLN A CA 1
ATOM 696 C C . GLN A 1 89 ? -18.540 -1.275 1.758 1.00 91.69 89 GLN A C 1
ATOM 698 O O . GLN A 1 89 ? -19.202 -2.299 1.904 1.00 91.69 89 GLN A O 1
ATOM 703 N N . GLU A 1 90 ? -18.187 -0.818 0.557 1.00 89.69 90 GLU A N 1
ATOM 704 C CA . GLU A 1 90 ? -18.528 -1.520 -0.686 1.00 89.69 90 GLU A CA 1
ATOM 705 C C . GLU A 1 90 ? -17.821 -2.880 -0.792 1.00 89.69 90 GLU A C 1
ATOM 707 O O . GLU A 1 90 ? -18.413 -3.862 -1.231 1.00 89.69 90 GLU A O 1
ATOM 712 N N . LEU A 1 91 ? -16.573 -2.976 -0.324 1.00 89.50 91 LEU A N 1
ATOM 713 C CA . LEU A 1 91 ? -15.868 -4.256 -0.231 1.00 89.50 91 LEU A CA 1
ATOM 714 C C . LEU A 1 91 ? -16.473 -5.182 0.837 1.00 89.50 91 LEU A C 1
ATOM 716 O O . LEU A 1 91 ? -16.443 -6.397 0.663 1.00 89.50 91 LEU A O 1
ATOM 720 N N . LYS A 1 92 ? -17.039 -4.636 1.924 1.00 89.31 92 LYS A N 1
ATOM 721 C CA . LYS A 1 92 ? -17.757 -5.410 2.956 1.00 89.31 92 LYS A CA 1
ATOM 722 C C . LYS A 1 92 ? -19.049 -6.024 2.421 1.00 89.31 92 LYS A C 1
ATOM 724 O O . LYS A 1 92 ? -19.392 -7.128 2.826 1.00 89.31 92 LYS A O 1
ATOM 729 N N . SER A 1 93 ? -19.775 -5.313 1.558 1.00 86.31 93 SER A N 1
ATOM 730 C CA . SER A 1 93 ? -21.040 -5.785 0.980 1.00 86.31 93 SER A CA 1
ATOM 731 C C . SER A 1 93 ? -20.862 -6.698 -0.236 1.00 86.31 93 SER A C 1
ATOM 733 O O . SER A 1 93 ? -21.856 -7.148 -0.806 1.00 86.31 93 SER A O 1
ATOM 735 N N . PHE A 1 94 ? -19.620 -6.971 -0.640 1.00 84.75 94 PHE A N 1
ATOM 736 C CA . PHE A 1 94 ? -19.320 -7.831 -1.775 1.00 84.75 94 PHE A CA 1
ATOM 737 C C . PHE A 1 94 ? -19.795 -9.269 -1.534 1.00 84.75 94 PHE A C 1
ATOM 739 O O . PHE A 1 94 ? -19.354 -9.931 -0.595 1.00 84.75 94 PHE A O 1
ATOM 746 N N . ASP A 1 95 ? -20.646 -9.761 -2.434 1.00 80.75 95 ASP A N 1
ATOM 747 C CA . ASP A 1 95 ? -21.075 -11.155 -2.479 1.00 80.75 95 ASP A CA 1
ATOM 748 C C . ASP A 1 95 ? -20.462 -11.852 -3.705 1.00 80.75 95 ASP A C 1
ATOM 750 O O . ASP A 1 95 ? -20.572 -11.383 -4.838 1.00 80.75 95 ASP A O 1
ATOM 754 N N . ALA A 1 96 ? -19.810 -12.995 -3.487 1.00 73.31 96 ALA A N 1
ATOM 755 C CA . ALA A 1 96 ? -19.129 -13.754 -4.536 1.00 73.31 96 ALA A CA 1
ATOM 756 C C . ALA A 1 96 ? -20.098 -14.399 -5.545 1.00 73.31 96 ALA A C 1
ATOM 758 O O . ALA A 1 96 ? -19.672 -14.859 -6.605 1.00 73.31 96 ALA A O 1
ATOM 759 N N . THR A 1 97 ? -21.393 -14.459 -5.219 1.00 75.44 97 THR A N 1
ATOM 760 C CA . THR A 1 97 ? -22.428 -15.058 -6.074 1.00 75.44 97 THR A CA 1
ATOM 761 C C . THR A 1 97 ? -22.817 -14.181 -7.265 1.00 75.44 97 THR A C 1
ATOM 763 O O . THR A 1 97 ? -23.336 -14.689 -8.261 1.00 75.44 97 THR A O 1
ATOM 766 N N . GLN A 1 98 ? -22.548 -12.876 -7.196 1.00 76.06 98 GLN A N 1
ATOM 767 C CA . GLN A 1 98 ? -22.904 -11.920 -8.236 1.00 76.06 98 GLN A CA 1
ATOM 768 C C . GLN A 1 98 ? -21.649 -11.445 -8.984 1.00 76.06 98 GLN A C 1
ATOM 770 O O . GLN A 1 98 ? -20.617 -11.169 -8.368 1.00 76.06 98 GLN A O 1
ATOM 775 N N . PRO A 1 99 ? -21.702 -11.312 -10.323 1.00 60.00 99 PRO A N 1
ATOM 776 C CA . PRO A 1 99 ? -20.589 -10.776 -11.092 1.00 60.00 99 PRO A CA 1
ATOM 777 C C . PRO A 1 99 ? -20.454 -9.268 -10.837 1.00 60.00 99 PRO A C 1
ATOM 779 O O . PRO A 1 99 ? -20.984 -8.441 -11.579 1.00 60.00 99 PRO A O 1
ATOM 782 N N . HIS A 1 100 ? -19.729 -8.895 -9.784 1.00 65.19 100 HIS A N 1
ATOM 783 C CA . HIS A 1 100 ? -19.379 -7.505 -9.518 1.00 65.19 100 HIS A CA 1
ATOM 784 C C . HIS A 1 100 ? -18.061 -7.144 -10.217 1.00 65.19 100 HIS A C 1
ATOM 786 O O . HIS A 1 100 ? -17.024 -7.763 -9.991 1.00 65.19 100 HIS A O 1
ATOM 792 N N . ASN A 1 101 ? -18.083 -6.114 -11.065 1.00 69.94 101 ASN A N 1
ATOM 793 C CA . ASN A 1 101 ? -16.886 -5.548 -11.695 1.00 69.94 101 ASN A CA 1
ATOM 794 C C . ASN A 1 101 ? -16.580 -4.189 -11.054 1.00 69.94 101 ASN A C 1
ATOM 796 O O . ASN A 1 101 ? -16.874 -3.141 -11.629 1.00 69.94 101 ASN A O 1
ATOM 800 N N . PHE A 1 102 ? -16.035 -4.203 -9.836 1.00 80.31 102 PHE A N 1
ATOM 801 C CA . PHE A 1 102 ? -15.657 -2.977 -9.138 1.00 80.31 102 PHE A CA 1
ATOM 802 C C . PHE A 1 102 ? -14.380 -2.385 -9.733 1.00 80.31 102 PHE A C 1
ATOM 804 O O . PHE A 1 102 ? -13.327 -3.024 -9.765 1.00 80.31 102 PHE A O 1
ATOM 811 N N . ARG A 1 103 ? -14.464 -1.138 -10.202 1.00 89.62 103 ARG A N 1
ATOM 812 C CA . ARG A 1 103 ? -13.320 -0.377 -10.711 1.00 89.62 103 ARG A CA 1
ATOM 813 C C . ARG A 1 103 ? -13.330 1.003 -10.081 1.00 89.62 103 ARG A C 1
ATOM 815 O O . ARG A 1 103 ? -14.169 1.833 -10.417 1.00 89.62 103 ARG A O 1
ATOM 822 N N . TYR A 1 104 ? -12.378 1.243 -9.190 1.00 91.56 104 TYR A N 1
ATOM 823 C CA . TYR A 1 104 ? -12.243 2.517 -8.494 1.00 91.56 104 TYR A CA 1
ATOM 824 C C . TYR A 1 104 ? -11.111 3.346 -9.083 1.00 91.56 104 TYR A C 1
ATOM 826 O O . TYR A 1 104 ? -10.022 2.836 -9.350 1.00 91.56 104 TYR A O 1
ATOM 834 N N . LEU A 1 105 ? -11.356 4.647 -9.228 1.00 93.56 105 LEU A N 1
ATOM 835 C CA . LEU A 1 105 ? -10.348 5.627 -9.609 1.00 93.56 105 LEU A CA 1
ATOM 836 C C . LEU A 1 105 ? -10.260 6.708 -8.530 1.00 93.56 105 LEU A C 1
ATOM 838 O O . LEU A 1 105 ? -11.176 7.508 -8.362 1.00 93.56 105 LEU A O 1
ATOM 842 N N . LEU A 1 106 ? -9.133 6.757 -7.820 1.00 93.56 106 LEU A N 1
ATOM 843 C CA . LEU A 1 106 ? -8.838 7.832 -6.873 1.00 93.56 106 LEU A CA 1
ATOM 844 C C . LEU A 1 106 ? -8.200 9.010 -7.618 1.00 93.56 106 LEU A C 1
ATOM 846 O O . LEU A 1 106 ? -7.028 8.953 -7.988 1.00 93.56 106 LEU A O 1
ATOM 850 N N . TYR A 1 107 ? -8.958 10.089 -7.814 1.00 95.69 107 TYR A N 1
ATOM 851 C CA . TYR A 1 107 ? -8.504 11.310 -8.487 1.00 95.69 107 TYR A CA 1
ATOM 852 C C . TYR A 1 107 ? -8.585 12.538 -7.565 1.00 95.69 107 TYR A C 1
ATOM 854 O O . TYR A 1 107 ? -9.197 12.502 -6.499 1.00 95.69 107 TYR A O 1
ATOM 862 N N . GLY A 1 108 ? -7.905 13.623 -7.941 1.00 95.31 108 GLY A N 1
ATOM 863 C CA . GLY A 1 108 ? -7.877 14.880 -7.185 1.00 95.31 108 GLY A CA 1
ATOM 864 C C . GLY A 1 108 ? -6.535 15.603 -7.287 1.00 95.31 108 GLY A C 1
ATOM 865 O O . GLY A 1 108 ? -5.598 15.081 -7.891 1.00 95.31 108 GLY A O 1
ATOM 866 N N . ALA A 1 109 ? -6.435 16.776 -6.659 1.00 96.38 109 ALA A N 1
ATOM 867 C CA . ALA A 1 109 ? -5.238 17.622 -6.676 1.00 96.38 109 ALA A CA 1
ATOM 868 C C . ALA A 1 109 ? -3.977 16.914 -6.145 1.00 96.38 109 ALA A C 1
ATOM 870 O O . ALA A 1 109 ? -4.051 15.947 -5.376 1.00 96.38 109 ALA A O 1
ATOM 871 N N . ASP A 1 110 ? -2.803 17.387 -6.549 1.00 92.19 110 ASP A N 1
ATOM 872 C CA . ASP A 1 110 ? -1.532 16.852 -6.064 1.00 92.19 110 ASP A CA 1
ATOM 873 C C . ASP A 1 110 ? -1.358 17.088 -4.567 1.00 92.19 110 ASP A C 1
ATOM 875 O O . ASP A 1 110 ? -1.835 18.070 -4.005 1.00 92.19 110 ASP A O 1
ATOM 879 N N . GLY A 1 111 ? -0.760 16.110 -3.886 1.00 89.00 111 GLY A N 1
ATOM 880 C CA . GLY A 1 111 ? -0.663 16.129 -2.425 1.00 89.00 111 GLY A CA 1
ATOM 881 C C . GLY A 1 111 ? -1.992 15.917 -1.691 1.00 89.00 111 GLY A C 1
ATOM 882 O O . GLY A 1 111 ? -1.998 15.890 -0.465 1.00 89.00 111 GLY A O 1
ATOM 883 N N . SER A 1 112 ? -3.113 15.678 -2.387 1.00 91.88 112 SER A N 1
ATOM 884 C CA . SER A 1 112 ? -4.407 15.504 -1.716 1.00 91.88 112 SER A CA 1
ATOM 885 C C . SER A 1 112 ? -4.499 14.249 -0.854 1.00 91.88 112 SER A C 1
ATOM 887 O O . SER A 1 112 ? -5.460 14.146 -0.108 1.00 91.88 112 SER A O 1
ATOM 889 N N . GLY A 1 113 ? -3.543 13.311 -0.906 1.00 91.06 113 GLY A N 1
ATOM 890 C CA . GLY A 1 113 ? -3.512 12.098 -0.072 1.00 91.06 113 GLY A CA 1
ATOM 891 C C . GLY A 1 113 ? -4.133 10.849 -0.707 1.00 91.06 113 GLY A C 1
ATOM 892 O O . GLY A 1 113 ? -4.407 9.884 -0.001 1.00 91.06 113 GLY A O 1
ATOM 893 N N . LYS A 1 114 ? -4.323 10.839 -2.034 1.00 93.69 114 LYS A N 1
ATOM 894 C CA . LYS A 1 114 ? -4.857 9.698 -2.813 1.00 93.69 114 LYS A CA 1
ATOM 895 C C . LYS A 1 114 ? -4.151 8.378 -2.480 1.00 93.69 114 LYS A C 1
ATOM 897 O O . LYS A 1 114 ? -4.798 7.373 -2.205 1.00 93.69 114 LYS A O 1
ATOM 902 N N . THR A 1 115 ? -2.819 8.408 -2.432 1.00 92.00 115 THR A N 1
ATOM 903 C CA . THR A 1 115 ? -1.994 7.238 -2.109 1.00 92.00 115 THR A CA 1
ATOM 904 C C . THR A 1 115 ? -2.261 6.720 -0.699 1.00 92.00 115 THR A C 1
ATOM 906 O O . THR A 1 115 ? -2.340 5.512 -0.512 1.00 92.00 115 THR A O 1
ATOM 909 N N . ILE A 1 116 ? -2.458 7.605 0.282 1.00 92.25 116 ILE A N 1
ATOM 910 C CA . ILE A 1 116 ? -2.781 7.204 1.658 1.00 92.25 116 ILE A CA 1
ATOM 911 C C . ILE A 1 116 ? -4.178 6.579 1.727 1.00 92.25 116 ILE A C 1
ATOM 913 O O . ILE A 1 116 ? -4.325 5.535 2.352 1.00 92.25 116 ILE A O 1
ATOM 917 N N . CYS A 1 117 ? -5.173 7.130 1.019 1.00 93.75 117 CYS A N 1
ATOM 918 C CA . CYS A 1 117 ? -6.496 6.498 0.919 1.00 93.75 117 CYS A CA 1
ATOM 919 C C . CYS A 1 117 ? -6.401 5.064 0.372 1.00 93.75 117 CYS A C 1
ATOM 921 O O . CYS A 1 117 ? -7.028 4.158 0.915 1.00 93.75 117 CYS A O 1
ATOM 923 N N . LEU A 1 118 ? -5.586 4.844 -0.667 1.00 93.19 118 LEU A N 1
ATOM 924 C CA . LEU A 1 118 ? -5.360 3.508 -1.223 1.00 93.19 118 LEU A CA 1
ATOM 925 C C . LEU A 1 118 ? -4.712 2.565 -0.199 1.00 93.19 118 LEU A C 1
ATOM 927 O O . LEU A 1 118 ? -5.115 1.413 -0.087 1.00 93.19 118 LEU A O 1
ATOM 931 N N . HIS A 1 119 ? -3.740 3.052 0.576 1.00 91.81 119 HIS A N 1
ATOM 932 C CA . HIS A 1 119 ? -3.084 2.259 1.620 1.00 91.81 119 HIS A CA 1
ATOM 933 C C . HIS A 1 119 ? -4.024 1.912 2.782 1.00 91.81 119 HIS A C 1
ATOM 935 O O . HIS A 1 119 ? -3.896 0.837 3.362 1.00 91.81 119 HIS A O 1
ATOM 941 N N . GLN A 1 120 ? -4.991 2.775 3.100 1.00 92.75 120 GLN A N 1
ATOM 942 C CA . GLN A 1 120 ? -6.026 2.470 4.091 1.00 92.75 120 GLN A CA 1
ATOM 943 C C . GLN A 1 120 ? -6.903 1.302 3.632 1.00 92.75 120 GLN A C 1
ATOM 945 O O . GLN A 1 120 ? -7.115 0.358 4.389 1.00 92.75 120 GLN A O 1
ATOM 950 N N . VAL A 1 121 ? -7.355 1.326 2.373 1.00 93.06 121 VAL A N 1
ATOM 951 C CA . VAL A 1 121 ? -8.117 0.211 1.783 1.00 93.06 121 VAL A CA 1
ATOM 952 C C . VAL A 1 121 ? -7.259 -1.056 1.716 1.00 93.06 121 VAL A C 1
ATOM 954 O O . VAL A 1 121 ? -7.748 -2.142 2.014 1.00 93.06 121 VAL A O 1
ATOM 957 N N . LEU A 1 122 ? -5.966 -0.924 1.402 1.00 92.38 122 LEU A N 1
ATOM 958 C CA . LEU A 1 122 ? -5.014 -2.037 1.400 1.00 92.38 122 LEU A CA 1
ATOM 959 C C . LEU A 1 122 ? -4.919 -2.716 2.773 1.00 92.38 122 LEU A C 1
ATOM 961 O O . LEU A 1 122 ? -5.020 -3.938 2.860 1.00 92.38 122 LEU A O 1
ATOM 965 N N . HIS A 1 123 ? -4.748 -1.927 3.840 1.00 91.62 123 HIS A N 1
ATOM 966 C CA . HIS A 1 123 ? -4.685 -2.427 5.218 1.00 91.62 123 HIS A CA 1
ATOM 967 C C . HIS A 1 123 ? -5.961 -3.177 5.596 1.00 91.62 123 HIS A C 1
ATOM 969 O O . HIS A 1 123 ? -5.884 -4.279 6.139 1.00 91.62 123 HIS A O 1
ATOM 975 N N . TYR A 1 124 ? -7.119 -2.617 5.233 1.00 92.19 124 TYR A N 1
ATOM 976 C CA . TYR A 1 124 ? -8.412 -3.268 5.409 1.00 92.19 124 TYR A CA 1
ATOM 977 C C . TYR A 1 124 ? -8.482 -4.618 4.675 1.00 92.19 124 TYR A C 1
ATOM 979 O O . TYR A 1 124 ? -8.811 -5.623 5.299 1.00 92.19 124 TYR A O 1
ATOM 987 N N . CYS A 1 125 ? -8.103 -4.676 3.393 1.00 91.25 125 CYS A N 1
ATOM 988 C CA . CYS A 1 125 ? -8.150 -5.907 2.593 1.00 91.25 125 CYS A CA 1
ATOM 989 C C . CYS A 1 125 ? -7.263 -7.016 3.174 1.00 91.25 125 CYS A C 1
ATOM 991 O O . CYS A 1 125 ? -7.688 -8.166 3.263 1.00 91.25 125 CYS A O 1
ATOM 993 N N . VAL A 1 126 ? -6.045 -6.677 3.614 1.00 89.75 126 VAL A N 1
ATOM 994 C CA . VAL A 1 126 ? -5.149 -7.661 4.241 1.00 89.75 126 VAL A CA 1
ATOM 995 C C . VAL A 1 126 ? -5.757 -8.204 5.534 1.00 89.75 126 VAL A C 1
ATOM 997 O O . VAL A 1 126 ? -5.725 -9.410 5.766 1.00 89.75 126 VAL A O 1
ATOM 1000 N N . LYS A 1 127 ? -6.363 -7.343 6.360 1.00 89.94 127 LYS A N 1
ATOM 1001 C CA . LYS A 1 127 ? -7.026 -7.769 7.602 1.00 89.94 127 LYS A CA 1
ATOM 1002 C C . LYS A 1 127 ? -8.306 -8.558 7.373 1.00 89.94 127 LYS A C 1
ATOM 1004 O O . LYS A 1 127 ? -8.590 -9.462 8.148 1.00 89.94 127 LYS A O 1
ATOM 1009 N N . ALA A 1 128 ? -9.040 -8.254 6.310 1.00 89.62 128 ALA A N 1
ATOM 1010 C CA . ALA A 1 128 ? -10.216 -9.007 5.896 1.00 89.62 128 ALA A CA 1
ATOM 1011 C C . ALA A 1 128 ? -9.861 -10.378 5.287 1.00 89.62 128 ALA A C 1
ATOM 1013 O O . ALA A 1 128 ? -10.763 -11.143 4.961 1.00 89.62 128 ALA A O 1
ATOM 1014 N N . GLY A 1 129 ? -8.571 -10.695 5.117 1.00 88.56 129 GLY A N 1
ATOM 1015 C CA . GLY A 1 129 ? -8.126 -11.964 4.546 1.00 88.56 129 GLY A CA 1
ATOM 1016 C C . GLY A 1 129 ? -8.318 -12.038 3.033 1.00 88.56 129 GLY A C 1
ATOM 1017 O O . GLY A 1 129 ? -8.619 -13.101 2.505 1.00 88.56 129 GLY A O 1
ATOM 1018 N N . TRP A 1 130 ? -8.174 -10.922 2.319 1.00 89.31 130 TRP A N 1
ATOM 1019 C CA . TRP A 1 130 ? -8.216 -10.919 0.857 1.00 89.31 130 TRP A CA 1
ATOM 1020 C C . TRP A 1 130 ? -6.838 -11.259 0.282 1.00 89.31 130 TRP A C 1
ATOM 1022 O O . TRP A 1 130 ? -5.806 -10.946 0.879 1.00 89.31 130 TRP A O 1
ATOM 1032 N N . LEU A 1 131 ? -6.809 -11.857 -0.913 1.00 89.88 131 LEU A N 1
ATOM 1033 C CA . LEU A 1 131 ? -5.578 -11.971 -1.694 1.00 89.88 131 LEU A CA 1
ATOM 1034 C C . LEU A 1 131 ? -5.289 -10.621 -2.355 1.00 89.88 131 LEU A C 1
ATOM 1036 O O . LEU A 1 131 ? -6.035 -10.174 -3.226 1.00 89.88 131 LEU A O 1
ATOM 1040 N N . VAL A 1 132 ? -4.201 -9.969 -1.953 1.00 90.25 132 VAL A N 1
ATOM 1041 C CA . VAL A 1 132 ? -3.921 -8.589 -2.354 1.00 90.25 132 VAL A CA 1
ATOM 1042 C C . VAL A 1 132 ? -2.755 -8.531 -3.336 1.00 90.25 132 VAL A C 1
ATOM 1044 O O . VAL A 1 132 ? -1.629 -8.926 -3.027 1.00 90.25 132 VAL A O 1
ATOM 1047 N N . VAL A 1 133 ? -3.011 -7.970 -4.518 1.00 90.75 133 VAL A N 1
ATOM 1048 C CA . VAL A 1 133 ? -1.995 -7.686 -5.540 1.00 90.75 133 VAL A CA 1
ATOM 1049 C C . VAL A 1 133 ? -1.766 -6.180 -5.581 1.00 90.75 133 VAL A C 1
ATOM 1051 O O . VAL A 1 133 ? -2.557 -5.433 -6.150 1.00 90.75 133 VAL A O 1
ATOM 1054 N N . PHE A 1 134 ? -0.683 -5.723 -4.956 1.00 90.38 134 PHE A N 1
ATOM 1055 C CA . PHE A 1 134 ? -0.380 -4.299 -4.848 1.00 90.38 134 PHE A CA 1
ATOM 1056 C C . PHE A 1 134 ? 0.820 -3.896 -5.701 1.00 90.38 134 PHE A C 1
ATOM 1058 O O . PHE A 1 134 ? 1.867 -4.545 -5.670 1.00 90.38 134 PHE A O 1
ATOM 1065 N N . VAL A 1 135 ? 0.682 -2.785 -6.427 1.00 88.81 135 VAL A N 1
ATOM 1066 C CA . VAL A 1 135 ? 1.751 -2.184 -7.230 1.00 88.81 135 VAL A CA 1
ATOM 1067 C C . VAL A 1 135 ? 2.060 -0.793 -6.662 1.00 88.81 135 VAL A C 1
ATOM 1069 O O . VAL A 1 135 ? 1.222 0.099 -6.787 1.00 88.81 135 VAL A O 1
ATOM 1072 N N . PRO A 1 136 ? 3.239 -0.575 -6.044 1.00 80.62 136 PRO A N 1
ATOM 1073 C CA . PRO A 1 136 ? 3.553 0.678 -5.347 1.00 80.62 136 PRO A CA 1
ATOM 1074 C C . PRO A 1 136 ? 3.651 1.891 -6.274 1.00 80.62 136 PRO A C 1
ATOM 1076 O O . PRO A 1 136 ? 3.299 3.000 -5.880 1.00 80.62 136 PRO A O 1
ATOM 1079 N N . GLY A 1 137 ? 4.110 1.699 -7.511 1.00 81.69 137 GLY A N 1
ATOM 1080 C CA . GLY A 1 137 ? 4.188 2.782 -8.480 1.00 81.69 137 GLY A CA 1
ATOM 1081 C C . GLY A 1 137 ? 4.617 2.307 -9.858 1.00 81.69 137 GLY A C 1
ATOM 1082 O O . GLY A 1 137 ? 5.725 1.804 -10.039 1.00 81.69 137 GLY A O 1
ATOM 1083 N N . VAL A 1 138 ? 3.753 2.539 -10.845 1.00 84.81 138 VAL A N 1
ATOM 1084 C CA . VAL A 1 138 ? 3.972 2.158 -12.252 1.00 84.81 138 VAL A CA 1
ATOM 1085 C C . VAL A 1 138 ? 5.144 2.926 -12.875 1.00 84.81 138 VAL A C 1
ATOM 1087 O O . VAL A 1 138 ? 5.836 2.423 -13.760 1.00 84.81 138 VAL A O 1
ATOM 1090 N N . PHE A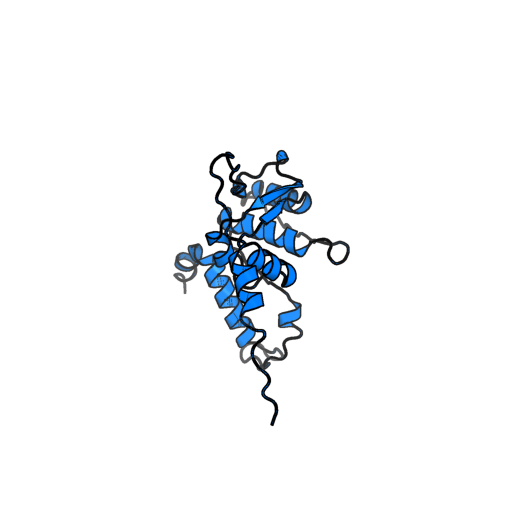 1 139 ? 5.434 4.127 -12.367 1.00 84.94 139 PHE A N 1
ATOM 1091 C CA . PHE A 1 139 ? 6.593 4.909 -12.799 1.00 84.94 139 PHE A CA 1
ATOM 1092 C C . PHE A 1 139 ? 7.917 4.178 -12.561 1.00 84.94 139 PHE A C 1
ATOM 1094 O O . PHE A 1 139 ? 8.800 4.251 -13.406 1.00 84.94 139 PHE A O 1
ATOM 1101 N N . SER A 1 140 ? 8.035 3.398 -11.479 1.00 81.75 140 SER A N 1
ATOM 1102 C CA . SER A 1 140 ? 9.263 2.636 -11.204 1.00 81.75 140 SER A CA 1
ATOM 1103 C C . SER A 1 140 ? 9.502 1.482 -12.186 1.00 81.75 140 SER A C 1
ATOM 1105 O O . SER A 1 140 ? 10.633 1.022 -12.324 1.00 81.75 140 SER A O 1
ATOM 1107 N N . TRP A 1 141 ? 8.448 1.020 -12.866 1.00 85.88 141 TRP A N 1
ATOM 1108 C CA . TRP A 1 141 ? 8.520 -0.031 -13.883 1.00 85.88 141 TRP A CA 1
ATOM 1109 C C . TRP A 1 141 ? 8.826 0.562 -15.262 1.00 85.88 141 TRP A C 1
ATOM 1111 O O . TRP A 1 141 ? 9.653 0.039 -16.000 1.00 85.88 141 TRP A O 1
ATOM 1121 N N . THR A 1 142 ? 8.204 1.694 -15.591 1.00 86.06 142 THR A N 1
ATOM 1122 C CA . THR A 1 142 ? 8.348 2.342 -16.907 1.00 86.06 142 THR A CA 1
ATOM 1123 C C . THR A 1 142 ? 9.634 3.152 -17.056 1.00 86.06 142 THR A C 1
ATOM 1125 O O . THR A 1 142 ? 10.224 3.144 -18.128 1.00 86.06 142 THR A O 1
ATOM 1128 N N . HIS A 1 143 ? 10.082 3.820 -15.992 1.00 83.56 143 HIS A N 1
ATOM 1129 C CA . HIS A 1 143 ? 11.271 4.683 -15.982 1.00 83.56 143 HIS A CA 1
ATOM 1130 C C . HIS A 1 143 ? 12.396 4.066 -15.144 1.00 83.56 143 HIS A C 1
ATOM 1132 O O . HIS A 1 143 ? 13.140 4.764 -14.463 1.00 83.56 143 HIS A O 1
ATOM 1138 N N . SER A 1 144 ? 12.470 2.734 -15.115 1.00 73.62 144 SER A N 1
ATOM 1139 C CA . SER A 1 144 ? 13.538 2.051 -14.393 1.00 73.62 144 SER A CA 1
ATOM 1140 C C . SER A 1 144 ? 14.849 2.194 -15.158 1.00 73.62 144 SER A C 1
ATOM 1142 O O . SER A 1 144 ? 14.931 1.751 -16.299 1.00 73.62 144 SER A O 1
ATOM 1144 N N . ASP A 1 145 ? 15.896 2.694 -14.503 1.00 67.62 145 ASP A N 1
ATOM 1145 C CA . ASP A 1 145 ? 17.264 2.734 -15.051 1.00 67.62 145 ASP A CA 1
ATOM 1146 C C . ASP A 1 145 ? 17.949 1.348 -15.059 1.00 67.62 145 ASP A C 1
ATOM 1148 O O . ASP A 1 145 ? 19.170 1.233 -15.171 1.00 67.62 145 ASP A O 1
ATOM 1152 N N . ARG A 1 146 ? 17.179 0.272 -14.856 1.00 76.38 146 ARG A N 1
ATOM 1153 C CA . ARG A 1 146 ? 17.682 -1.100 -14.721 1.00 76.38 146 ARG A CA 1
ATOM 1154 C C . ARG A 1 146 ? 17.750 -1.818 -16.063 1.00 76.38 146 ARG A C 1
ATOM 1156 O O . ARG A 1 146 ? 17.089 -1.445 -17.028 1.00 76.38 146 ARG A O 1
ATOM 1163 N N . GLU A 1 147 ? 18.543 -2.884 -16.094 1.00 79.56 147 GLU A N 1
ATOM 1164 C CA . GLU A 1 147 ? 18.774 -3.698 -17.285 1.00 79.56 147 GLU A CA 1
ATOM 1165 C C . GLU A 1 147 ? 17.457 -4.287 -17.826 1.00 79.56 147 GLU A C 1
ATOM 1167 O O . GLU A 1 147 ? 16.772 -5.061 -17.150 1.00 79.56 147 GLU A O 1
ATOM 1172 N N . LEU A 1 148 ? 17.116 -3.918 -19.062 1.00 85.94 148 LEU A N 1
ATOM 1173 C CA . LEU A 1 148 ? 16.048 -4.538 -19.841 1.00 85.94 148 LEU A CA 1
ATOM 1174 C C . LEU A 1 148 ? 16.625 -5.723 -20.606 1.00 85.94 148 LEU A C 1
ATOM 1176 O O . LEU A 1 148 ? 17.585 -5.565 -21.361 1.00 85.94 148 LEU A O 1
ATOM 1180 N N . ARG A 1 149 ? 16.023 -6.902 -20.448 1.00 86.25 149 ARG A N 1
ATOM 1181 C CA . ARG A 1 149 ? 16.420 -8.098 -21.200 1.00 86.25 149 ARG A CA 1
ATOM 1182 C C . ARG A 1 149 ? 15.359 -8.444 -22.233 1.00 86.25 149 ARG A C 1
ATOM 1184 O O . ARG A 1 149 ? 14.180 -8.376 -21.908 1.00 86.25 149 ARG A O 1
ATOM 1191 N N . PRO A 1 150 ? 15.722 -8.812 -23.469 1.00 89.31 150 PRO A N 1
ATOM 1192 C CA . PRO A 1 150 ? 14.735 -9.282 -24.434 1.00 89.31 150 PRO A CA 1
ATOM 1193 C C . PRO A 1 150 ? 14.058 -10.547 -23.898 1.00 89.31 150 PRO A C 1
ATOM 1195 O O . PRO A 1 150 ? 14.733 -11.460 -23.412 1.00 89.31 150 PRO A O 1
ATOM 1198 N N . SER A 1 151 ? 12.728 -10.601 -23.970 1.00 89.62 151 SER A N 1
ATOM 1199 C CA . SER A 1 151 ? 11.993 -11.756 -23.470 1.00 89.62 151 SER A CA 1
ATOM 1200 C C . SER A 1 151 ? 12.225 -12.968 -24.361 1.00 89.62 151 SER A C 1
ATOM 1202 O O . SER A 1 151 ? 12.094 -12.908 -25.582 1.00 89.62 151 SER A O 1
ATOM 1204 N N . THR A 1 152 ? 12.541 -14.103 -23.740 1.00 89.06 152 THR A N 1
ATOM 1205 C CA . THR A 1 152 ? 12.648 -15.390 -24.446 1.00 89.06 152 THR A CA 1
ATOM 1206 C C . THR A 1 152 ? 11.269 -15.996 -24.727 1.00 89.06 152 THR A C 1
ATOM 1208 O O . THR A 1 152 ? 11.131 -16.830 -25.616 1.00 89.06 152 THR A O 1
ATOM 1211 N N . ARG A 1 153 ? 10.237 -15.594 -23.967 1.00 88.94 153 ARG A N 1
ATOM 1212 C CA . ARG A 1 153 ? 8.898 -16.198 -24.028 1.00 88.94 153 ARG A CA 1
ATOM 1213 C C . ARG A 1 153 ? 7.974 -15.492 -25.012 1.00 88.94 153 ARG A C 1
ATOM 1215 O O . ARG A 1 153 ? 7.199 -16.161 -25.690 1.00 88.94 153 ARG A O 1
ATOM 1222 N N . VAL A 1 154 ? 8.022 -14.162 -25.054 1.00 89.62 154 VAL A N 1
ATOM 1223 C CA . VAL A 1 154 ? 7.157 -13.356 -25.919 1.00 89.62 154 VAL A CA 1
ATOM 1224 C C . VAL A 1 154 ? 8.039 -12.543 -26.869 1.00 89.62 154 VAL A C 1
ATOM 1226 O O . VAL A 1 154 ? 8.803 -11.690 -26.421 1.00 89.62 154 VAL A O 1
ATOM 1229 N N . PRO A 1 155 ? 7.980 -12.804 -28.186 1.00 89.25 155 PRO A N 1
ATOM 1230 C CA . PRO A 1 155 ? 8.797 -12.066 -29.136 1.00 89.25 155 PRO A CA 1
ATOM 1231 C C . PRO A 1 155 ? 8.366 -10.594 -29.166 1.00 89.25 155 PRO A C 1
ATOM 1233 O O . PRO A 1 155 ? 7.177 -10.284 -29.196 1.00 89.25 155 PRO A O 1
ATOM 1236 N N . GLY A 1 156 ? 9.342 -9.684 -29.174 1.00 89.81 156 GLY A N 1
ATOM 1237 C CA . GLY A 1 156 ? 9.098 -8.239 -29.238 1.00 89.81 156 GLY A CA 1
ATOM 1238 C C . GLY A 1 156 ? 8.829 -7.558 -27.892 1.00 89.81 156 GLY A C 1
ATOM 1239 O O . GLY A 1 156 ? 8.561 -6.359 -27.880 1.00 89.81 156 GLY A O 1
ATOM 1240 N N . THR A 1 157 ? 8.924 -8.272 -26.765 1.00 89.38 157 THR A N 1
ATOM 1241 C CA . THR A 1 157 ? 8.821 -7.679 -25.423 1.00 89.38 157 THR A CA 1
ATOM 1242 C C . THR A 1 157 ? 10.152 -7.707 -24.678 1.00 89.38 157 THR A C 1
ATOM 1244 O O . THR A 1 157 ? 11.056 -8.484 -24.996 1.00 89.38 157 THR A O 1
ATOM 1247 N N . PHE A 1 158 ? 10.262 -6.858 -23.657 1.00 89.56 158 PHE A N 1
ATOM 1248 C CA . PHE A 1 158 ? 11.406 -6.802 -22.753 1.00 89.56 158 PHE A CA 1
ATOM 1249 C C . PHE A 1 158 ? 10.969 -7.137 -21.328 1.00 89.56 158 PHE A C 1
ATOM 1251 O O . PHE A 1 158 ? 9.923 -6.681 -20.867 1.00 89.56 158 PHE A O 1
ATOM 1258 N N . ASP A 1 159 ? 11.804 -7.901 -20.638 1.00 90.31 159 ASP A N 1
ATOM 1259 C CA . ASP A 1 159 ? 11.623 -8.332 -19.265 1.00 90.31 159 ASP A CA 1
ATOM 1260 C C . ASP A 1 159 ? 12.530 -7.522 -18.325 1.00 90.31 159 ASP A C 1
ATOM 1262 O O . ASP A 1 159 ? 13.681 -7.206 -18.642 1.00 90.31 159 ASP A O 1
ATOM 1266 N N . GLN A 1 160 ? 12.010 -7.223 -17.131 1.00 90.38 160 GLN A N 1
ATOM 1267 C CA . GLN A 1 160 ? 12.728 -6.565 -16.033 1.00 90.38 160 GLN A CA 1
ATOM 1268 C C . GLN A 1 160 ? 12.871 -7.528 -14.844 1.00 90.38 160 GLN A C 1
ATOM 1270 O O . GLN A 1 160 ? 12.063 -7.478 -13.908 1.00 90.38 160 GLN A O 1
ATOM 1275 N N . PRO A 1 161 ? 13.880 -8.419 -14.843 1.00 89.19 161 PRO A N 1
ATOM 1276 C CA . PRO A 1 161 ? 13.992 -9.465 -13.827 1.00 89.19 161 PRO A CA 1
ATOM 1277 C C . PRO A 1 161 ? 14.201 -8.901 -12.415 1.00 89.19 161 PRO A C 1
ATOM 1279 O O . PRO A 1 161 ? 13.628 -9.421 -11.457 1.00 89.19 161 PRO A O 1
ATOM 1282 N N . ASP A 1 162 ? 14.955 -7.811 -12.264 1.00 88.56 162 ASP A N 1
ATOM 1283 C CA . ASP A 1 162 ? 15.254 -7.230 -10.950 1.00 88.56 162 ASP A CA 1
ATOM 1284 C C . ASP A 1 162 ? 14.017 -6.615 -10.291 1.00 88.56 162 ASP A C 1
ATOM 1286 O O . ASP A 1 162 ? 13.748 -6.833 -9.105 1.00 88.56 162 ASP A O 1
ATOM 1290 N N . THR A 1 163 ? 13.249 -5.846 -11.065 1.00 88.12 163 THR A N 1
ATOM 1291 C CA . THR A 1 163 ? 12.001 -5.221 -10.614 1.00 88.12 163 THR A CA 1
ATOM 1292 C C . THR A 1 163 ? 10.952 -6.285 -10.316 1.00 88.12 163 THR A C 1
ATOM 1294 O O . THR A 1 163 ? 10.326 -6.242 -9.255 1.00 88.12 163 THR A O 1
ATOM 1297 N N . ALA A 1 164 ? 10.824 -7.291 -11.188 1.00 89.00 164 ALA A N 1
ATOM 1298 C CA . ALA A 1 164 ? 9.926 -8.421 -10.978 1.00 89.00 164 ALA A CA 1
ATOM 1299 C C . ALA A 1 164 ? 10.279 -9.192 -9.699 1.00 89.00 164 ALA A C 1
ATOM 1301 O O . ALA A 1 164 ? 9.408 -9.453 -8.874 1.00 89.00 164 ALA A O 1
ATOM 1302 N N . THR A 1 165 ? 11.560 -9.493 -9.475 1.00 89.94 165 THR A N 1
ATOM 1303 C CA . THR A 1 165 ? 12.014 -10.210 -8.275 1.00 89.94 165 THR A CA 1
ATOM 1304 C C . THR A 1 165 ? 11.746 -9.405 -7.004 1.00 89.94 165 THR A C 1
ATOM 1306 O O . THR A 1 165 ? 11.276 -9.957 -6.008 1.00 89.94 165 THR A O 1
ATOM 1309 N N . ALA A 1 166 ? 12.032 -8.099 -7.014 1.00 88.06 166 ALA A N 1
ATOM 1310 C CA . ALA A 1 166 ? 11.763 -7.225 -5.874 1.00 88.06 166 ALA A CA 1
ATOM 1311 C C . ALA A 1 166 ? 10.262 -7.161 -5.551 1.00 88.06 166 ALA A C 1
ATOM 1313 O O . ALA A 1 166 ? 9.872 -7.289 -4.388 1.00 88.06 166 ALA A O 1
ATOM 1314 N N . TRP A 1 167 ? 9.421 -7.037 -6.579 1.00 89.06 167 TRP A N 1
ATOM 1315 C CA . TRP A 1 167 ? 7.972 -7.021 -6.427 1.00 89.06 167 TRP A CA 1
ATOM 1316 C C . TRP A 1 167 ? 7.419 -8.365 -5.934 1.00 89.06 167 TRP A C 1
ATOM 1318 O O . TRP A 1 167 ? 6.645 -8.385 -4.982 1.00 89.06 167 TRP A O 1
ATOM 1328 N N . LEU A 1 168 ? 7.872 -9.494 -6.488 1.00 89.62 168 LEU A N 1
ATOM 1329 C CA . LEU A 1 168 ? 7.453 -10.833 -6.054 1.00 89.62 168 LEU A CA 1
ATOM 1330 C C . LEU A 1 168 ? 7.828 -11.119 -4.595 1.00 89.62 168 LEU A C 1
ATOM 1332 O O . LEU A 1 168 ? 7.055 -11.744 -3.871 1.00 89.62 168 LEU A O 1
ATOM 1336 N N . LYS A 1 169 ? 8.986 -10.631 -4.131 1.00 89.12 169 LYS A N 1
ATOM 1337 C CA . LYS A 1 169 ? 9.361 -10.700 -2.710 1.00 89.12 169 LYS A CA 1
ATOM 1338 C C . LYS A 1 169 ? 8.376 -9.920 -1.839 1.00 89.12 169 LYS A C 1
ATOM 1340 O O . LYS A 1 169 ? 7.928 -10.450 -0.827 1.00 89.12 169 LYS A O 1
ATOM 1345 N N . ALA A 1 170 ? 8.004 -8.703 -2.241 1.00 87.00 170 ALA A N 1
ATOM 1346 C CA . ALA A 1 170 ? 7.013 -7.905 -1.520 1.00 87.00 170 ALA A CA 1
ATOM 1347 C C . ALA A 1 170 ? 5.626 -8.573 -1.524 1.00 87.00 170 ALA A C 1
ATOM 1349 O O . ALA A 1 170 ? 4.993 -8.675 -0.476 1.00 87.00 170 ALA A O 1
ATOM 1350 N N . PHE A 1 171 ? 5.196 -9.101 -2.672 1.00 88.62 171 PHE A N 1
ATOM 1351 C CA . PHE A 1 171 ? 3.944 -9.841 -2.822 1.00 88.62 171 PHE A CA 1
ATOM 1352 C C . PHE A 1 171 ? 3.890 -11.081 -1.920 1.00 88.62 171 PHE A C 1
ATOM 1354 O O . PHE A 1 171 ? 2.875 -11.328 -1.268 1.00 88.62 171 PHE A O 1
ATOM 1361 N N . ARG A 1 172 ? 4.994 -11.836 -1.839 1.00 87.88 172 ARG A N 1
ATOM 1362 C CA . ARG A 1 172 ? 5.118 -13.001 -0.955 1.00 87.88 172 ARG A CA 1
ATOM 1363 C C . ARG A 1 172 ? 5.002 -12.614 0.518 1.00 87.88 172 ARG A C 1
ATOM 1365 O O . ARG A 1 172 ? 4.337 -13.319 1.268 1.00 87.88 172 ARG A O 1
ATOM 1372 N N . THR A 1 173 ? 5.642 -11.520 0.931 1.00 87.38 173 THR A N 1
ATOM 1373 C CA . THR A 1 173 ? 5.559 -11.024 2.314 1.00 87.38 173 THR A CA 1
ATOM 1374 C C . THR A 1 173 ? 4.134 -10.597 2.665 1.00 87.38 173 THR A C 1
ATOM 1376 O O . THR A 1 173 ? 3.626 -10.992 3.714 1.00 87.38 173 THR A O 1
ATOM 1379 N N . LEU A 1 174 ? 3.475 -9.866 1.759 1.00 87.19 174 LEU A N 1
ATOM 1380 C CA . LEU A 1 174 ? 2.105 -9.380 1.930 1.00 87.19 174 LEU A CA 1
ATOM 1381 C C . LEU A 1 174 ? 1.100 -10.530 2.086 1.00 87.19 174 LEU A C 1
ATOM 1383 O O . LEU A 1 174 ? 0.253 -10.503 2.971 1.00 87.19 174 LEU A O 1
ATOM 1387 N N . ASN A 1 175 ? 1.231 -11.567 1.255 1.00 88.50 175 ASN A N 1
ATOM 1388 C CA . ASN A 1 175 ? 0.297 -12.694 1.192 1.00 88.50 175 ASN A CA 1
ATOM 1389 C C . ASN A 1 175 ? 0.843 -13.956 1.871 1.00 88.50 175 ASN A C 1
ATOM 1391 O O . ASN A 1 175 ? 0.503 -15.073 1.476 1.00 88.50 175 ASN A O 1
ATOM 1395 N N . SER A 1 176 ? 1.696 -13.800 2.886 1.00 83.25 176 SER A N 1
ATOM 1396 C CA . SER A 1 176 ? 2.347 -14.924 3.575 1.00 83.25 176 SER A CA 1
ATOM 1397 C C . SER A 1 176 ? 1.356 -16.011 4.020 1.00 83.25 176 SER A C 1
ATOM 1399 O O . SER A 1 176 ? 1.641 -17.195 3.854 1.00 83.25 176 SER A O 1
ATOM 1401 N N . HIS A 1 177 ? 0.151 -15.623 4.446 1.00 80.31 177 HIS A N 1
ATOM 1402 C CA . HIS A 1 177 ? -0.931 -16.534 4.832 1.00 80.31 177 HIS A CA 1
ATOM 1403 C C . HIS A 1 177 ? -1.454 -17.430 3.685 1.00 80.31 177 HIS A C 1
ATOM 1405 O O . HIS A 1 177 ? -1.848 -18.567 3.925 1.00 80.31 177 HIS A O 1
ATOM 1411 N N . PHE A 1 178 ? -1.436 -16.959 2.434 1.00 79.69 178 PHE A N 1
ATOM 1412 C CA . PHE A 1 178 ? -1.954 -17.698 1.270 1.00 79.69 178 PHE A CA 1
ATOM 1413 C C . PHE A 1 178 ? -0.899 -18.538 0.550 1.00 79.69 178 PHE A C 1
ATOM 1415 O O . PHE A 1 178 ? -1.233 -19.448 -0.209 1.00 79.69 178 PHE A O 1
ATOM 1422 N N . THR A 1 179 ? 0.384 -18.250 0.771 1.00 64.75 179 THR A N 1
ATOM 1423 C CA . THR A 1 179 ? 1.464 -18.869 -0.012 1.00 64.75 179 THR A CA 1
ATOM 1424 C C . THR A 1 179 ? 1.559 -20.387 0.141 1.00 64.75 179 THR A C 1
ATOM 1426 O O . THR A 1 179 ? 1.946 -21.052 -0.815 1.00 64.75 179 THR A O 1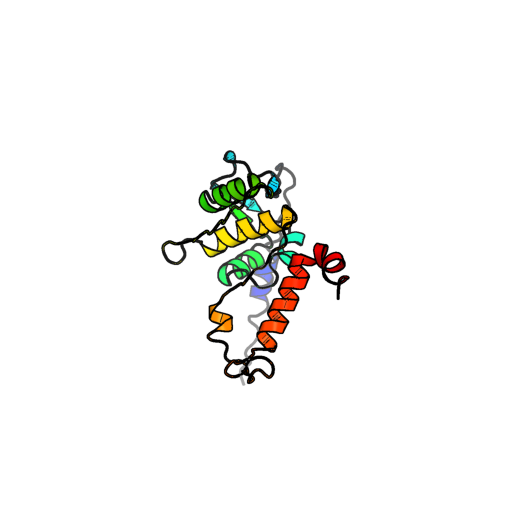
ATOM 1429 N N . SER A 1 180 ? 1.153 -20.957 1.278 1.00 66.75 180 SER A N 1
ATOM 1430 C CA .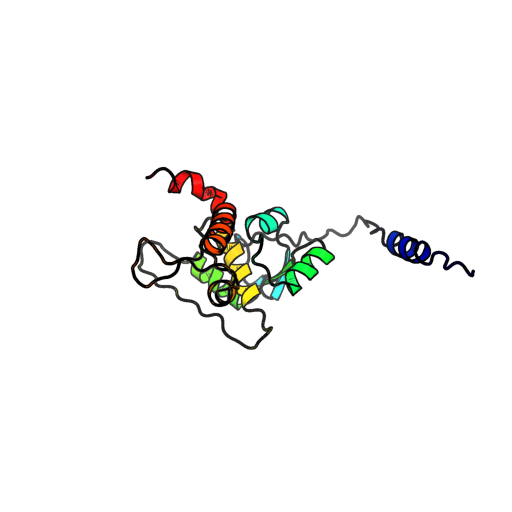 SER A 1 180 ? 1.106 -22.414 1.467 1.00 66.75 180 SER A CA 1
ATOM 1431 C C . SER A 1 180 ? 0.030 -23.094 0.616 1.00 66.75 180 SER A C 1
ATOM 1433 O O . SER A 1 180 ? 0.236 -24.211 0.152 1.00 66.75 180 SER A O 1
ATOM 1435 N N . GLN A 1 181 ? -1.097 -22.421 0.377 1.00 68.38 181 GLN A N 1
ATOM 1436 C CA . GLN A 1 181 ? -2.244 -22.986 -0.337 1.00 68.38 181 GLN A CA 1
ATOM 1437 C C . GLN A 1 181 ? -2.092 -22.853 -1.855 1.00 68.38 181 GLN A C 1
ATOM 1439 O O . GLN A 1 181 ? -2.378 -23.788 -2.595 1.00 68.38 181 GLN A O 1
ATOM 1444 N N . VAL A 1 182 ? -1.599 -21.704 -2.325 1.00 63.69 182 VAL A N 1
ATOM 1445 C CA . VAL A 1 182 ? -1.521 -21.400 -3.763 1.00 63.69 182 VAL A CA 1
ATOM 1446 C C . VAL A 1 182 ? -0.370 -22.150 -4.452 1.00 63.69 182 VAL A C 1
ATOM 1448 O O . VAL A 1 182 ? -0.486 -22.510 -5.619 1.00 63.69 182 VAL A O 1
ATOM 1451 N N . LEU A 1 183 ? 0.727 -22.443 -3.739 1.00 55.69 183 LEU A N 1
ATOM 1452 C CA . LEU A 1 183 ? 1.910 -23.102 -4.314 1.00 55.69 183 LEU A CA 1
ATOM 1453 C C . LEU A 1 183 ? 1.820 -24.640 -4.387 1.00 55.69 183 LEU A C 1
ATOM 1455 O O . LEU A 1 183 ? 2.691 -25.248 -4.996 1.00 55.69 183 LEU A O 1
ATOM 1459 N N . CYS A 1 184 ? 0.789 -25.276 -3.818 1.00 44.41 184 CYS A N 1
ATOM 1460 C CA . CYS A 1 184 ? 0.640 -26.743 -3.822 1.00 44.41 184 CYS A CA 1
ATOM 1461 C C . CYS A 1 184 ? -0.060 -27.319 -5.073 1.00 44.41 184 CYS A C 1
ATOM 1463 O O . CYS A 1 184 ? -0.436 -28.487 -5.066 1.00 44.41 184 CYS A O 1
ATOM 1465 N N . SER A 1 185 ? -0.275 -26.529 -6.129 1.00 36.28 185 SER A N 1
ATOM 1466 C CA . SER A 1 185 ? -1.055 -26.951 -7.309 1.00 36.28 185 SER A CA 1
ATOM 1467 C C . SER A 1 185 ? -0.285 -26.935 -8.637 1.00 36.28 185 SER A C 1
ATOM 1469 O O . SER A 1 185 ? -0.907 -26.908 -9.698 1.00 36.28 185 SER A O 1
ATOM 1471 N N . VAL A 1 186 ? 1.053 -26.981 -8.593 1.00 33.38 186 VAL A N 1
ATOM 1472 C CA . VAL A 1 186 ? 1.909 -27.105 -9.789 1.00 33.38 186 VAL A CA 1
ATOM 1473 C C . VAL A 1 186 ? 2.824 -28.311 -9.672 1.00 33.38 186 VAL A C 1
ATOM 1475 O O . VAL A 1 186 ? 3.474 -28.437 -8.611 1.00 33.38 186 VAL A O 1
#

pLDDT: mean 77.97, std 19.05, range [28.44, 96.38]